Protein AF-A0A7Y7IDQ2-F1 (afdb_monomer_lite)

Sequence (187 aa):
MTVQITGIETFRDGGSIEFYVESHSVRKHVWLDTPFKGEPRSLLVDNIKAAPHSTGVDELLRDLDAWHANLPSEQRHAIDEVLQRNGPFFNPTEAESRAIELSRVVFVQRYLRGPFLQPARPAPRITDELRAEAKRHANGWVYVIDPALSVGERVPPAAIVGAWRVDADGDIVADGFQANGRYRGSL

Structure (mmCIF, N/CA/C/O backbone):
data_AF-A0A7Y7IDQ2-F1
#
_entry.id   AF-A0A7Y7IDQ2-F1
#
loop_
_atom_site.group_PDB
_atom_site.id
_atom_site.type_symbol
_atom_site.label_atom_id
_atom_site.label_alt_id
_atom_site.label_comp_id
_atom_site.label_asym_id
_atom_site.label_entity_id
_atom_site.label_seq_id
_atom_site.pdbx_PDB_ins_code
_atom_site.Cartn_x
_atom_site.Cartn_y
_atom_site.Cartn_z
_atom_site.occupancy
_atom_site.B_iso_or_equiv
_atom_site.auth_seq_id
_atom_site.auth_comp_id
_atom_site.auth_asym_id
_atom_site.auth_atom_id
_atom_site.pdbx_PDB_model_num
ATOM 1 N N . MET A 1 1 ? -14.195 12.914 15.233 1.00 64.69 1 MET A N 1
ATOM 2 C CA . MET A 1 1 ? -14.567 12.141 14.032 1.00 64.69 1 MET A CA 1
ATOM 3 C C . MET A 1 1 ? -14.116 10.718 14.276 1.00 64.69 1 MET A C 1
ATOM 5 O O . MET A 1 1 ? -12.923 10.509 14.451 1.00 64.69 1 MET A O 1
ATOM 9 N N . THR A 1 2 ? -15.056 9.791 14.441 1.00 88.06 2 THR A N 1
ATOM 10 C CA . THR A 1 2 ? -14.735 8.400 14.782 1.00 88.06 2 THR A CA 1
ATOM 11 C C . THR A 1 2 ? -14.613 7.615 13.488 1.00 88.06 2 THR A C 1
ATOM 13 O O . THR A 1 2 ? -15.601 7.467 12.777 1.00 88.06 2 THR A O 1
ATOM 16 N N . VAL A 1 3 ? -13.401 7.158 13.183 1.00 96.25 3 VAL A N 1
ATOM 17 C CA . VAL A 1 3 ? -13.124 6.257 12.059 1.00 96.25 3 VAL A CA 1
ATOM 18 C C . VAL A 1 3 ? -12.982 4.848 12.618 1.00 96.25 3 VAL A C 1
ATOM 20 O O . VAL A 1 3 ? -12.341 4.668 13.657 1.00 96.25 3 VAL A O 1
ATOM 23 N N . GLN A 1 4 ? -13.597 3.862 11.974 1.00 95.75 4 GLN A N 1
ATOM 24 C CA . GLN A 1 4 ? -13.487 2.451 12.348 1.00 95.75 4 GLN A CA 1
ATOM 25 C C . GLN A 1 4 ? -12.870 1.645 11.209 1.00 95.75 4 GLN A C 1
ATOM 27 O O . GLN A 1 4 ? -13.101 1.942 10.037 1.00 95.75 4 GLN A O 1
ATOM 32 N N . ILE A 1 5 ? -12.090 0.627 11.579 1.00 97.56 5 ILE A N 1
ATOM 33 C CA . ILE A 1 5 ? -11.500 -0.327 10.642 1.00 97.56 5 ILE A CA 1
ATOM 34 C C . ILE A 1 5 ? -12.029 -1.719 10.960 1.00 97.56 5 ILE A C 1
ATOM 36 O O . ILE A 1 5 ? -11.973 -2.156 12.113 1.00 97.56 5 ILE A O 1
ATOM 40 N N . THR A 1 6 ? -12.544 -2.406 9.945 1.00 96.88 6 THR A N 1
ATOM 41 C CA . THR A 1 6 ? -13.165 -3.731 10.070 1.00 96.88 6 THR A CA 1
ATOM 42 C C . THR A 1 6 ? -12.726 -4.653 8.931 1.00 96.88 6 THR A C 1
ATOM 44 O O . THR A 1 6 ? -12.183 -4.192 7.927 1.00 96.88 6 THR A O 1
ATOM 47 N N . GLY A 1 7 ? -12.945 -5.964 9.093 1.00 96.25 7 GLY A N 1
ATOM 48 C CA . GLY A 1 7 ? -12.704 -6.966 8.045 1.00 96.25 7 GLY A CA 1
ATOM 49 C C . GLY A 1 7 ? -11.253 -7.038 7.567 1.00 96.25 7 GLY A C 1
ATOM 50 O O . GLY A 1 7 ? -11.019 -7.042 6.369 1.00 96.25 7 GLY A O 1
ATOM 51 N N . ILE A 1 8 ? -10.283 -7.014 8.487 1.00 97.50 8 ILE A N 1
ATOM 52 C CA . ILE A 1 8 ? -8.859 -7.003 8.134 1.00 97.50 8 ILE A CA 1
ATOM 53 C C . ILE A 1 8 ? -8.411 -8.419 7.748 1.00 97.50 8 ILE A C 1
ATOM 55 O O . ILE A 1 8 ? -8.175 -9.256 8.625 1.00 97.50 8 ILE A O 1
ATOM 59 N N . GLU A 1 9 ? -8.190 -8.677 6.462 1.00 95.88 9 GLU A N 1
ATOM 60 C CA . GLU A 1 9 ? -7.692 -9.973 5.983 1.00 95.88 9 GLU A CA 1
ATOM 61 C C . GLU A 1 9 ? -6.346 -9.866 5.261 1.00 95.88 9 GLU A C 1
ATOM 63 O O . GLU A 1 9 ? -5.933 -8.811 4.778 1.00 95.88 9 GLU A O 1
ATOM 68 N N . THR A 1 10 ? -5.626 -10.990 5.232 1.00 92.19 10 THR A N 1
ATOM 69 C CA . THR A 1 10 ? -4.362 -11.144 4.502 1.00 92.19 10 THR A CA 1
ATOM 70 C C . THR A 1 10 ? -4.373 -12.433 3.707 1.00 92.19 10 THR A C 1
ATOM 72 O O . THR A 1 10 ? -4.699 -13.490 4.254 1.00 92.19 10 THR A O 1
ATOM 75 N N . PHE A 1 11 ? -3.916 -12.375 2.462 1.00 91.12 11 PHE A N 1
ATOM 76 C CA . PHE A 1 11 ? -3.990 -13.493 1.528 1.00 91.12 11 PHE A CA 1
ATOM 77 C C . PHE A 1 11 ? -2.629 -14.164 1.309 1.00 91.12 11 PHE A C 1
ATOM 79 O O . PHE A 1 11 ? -1.563 -13.560 1.422 1.00 91.12 11 PHE A O 1
ATOM 86 N N . ARG A 1 12 ? -2.644 -15.461 0.977 1.00 86.69 12 ARG A N 1
ATOM 87 C CA . ARG A 1 12 ? -1.421 -16.264 0.744 1.00 86.69 12 ARG A CA 1
ATOM 88 C C . ARG A 1 12 ? -0.775 -16.026 -0.629 1.00 86.69 12 ARG A C 1
ATOM 90 O O . ARG A 1 12 ? 0.220 -16.660 -0.968 1.00 86.69 12 ARG A O 1
ATOM 97 N N . ASP A 1 13 ? -1.329 -15.122 -1.425 1.00 81.50 13 ASP A N 1
ATOM 98 C CA . ASP A 1 13 ? -0.950 -14.816 -2.809 1.00 81.50 13 ASP A CA 1
ATOM 99 C C . ASP A 1 13 ? 0.346 -14.000 -2.950 1.00 81.50 13 ASP A C 1
ATOM 101 O O . ASP A 1 13 ? 0.834 -13.774 -4.059 1.00 81.50 13 ASP A O 1
ATOM 105 N N . GLY A 1 14 ? 0.965 -13.626 -1.837 1.00 74.81 14 GLY A N 1
ATOM 106 C CA . GLY A 1 14 ? 1.987 -12.582 -1.771 1.00 74.81 14 GLY A CA 1
ATOM 107 C C . GLY A 1 14 ? 1.677 -11.533 -0.710 1.00 74.81 14 GLY A C 1
ATOM 108 O O . GLY A 1 14 ? 2.378 -10.525 -0.642 1.00 74.81 14 GLY A O 1
ATOM 109 N N . GLY A 1 15 ? 0.658 -11.792 0.116 1.00 85.19 15 GLY A N 1
ATOM 110 C CA . GLY A 1 15 ? 0.305 -10.995 1.277 1.00 85.19 15 GLY A CA 1
ATOM 111 C C . GLY A 1 15 ? -0.569 -9.810 0.920 1.00 85.19 15 GLY A C 1
ATOM 112 O O . GLY A 1 15 ? -0.405 -8.767 1.549 1.00 85.19 15 GLY A O 1
ATOM 113 N N . SER A 1 16 ? -1.455 -9.950 -0.078 1.00 90.81 16 SER A N 1
ATOM 114 C CA . SER A 1 16 ? -2.493 -8.946 -0.317 1.00 90.81 16 SER A CA 1
ATOM 115 C C . SER A 1 16 ? -3.263 -8.683 0.970 1.00 90.81 16 SER A C 1
ATOM 117 O O . SER A 1 16 ? -3.426 -9.588 1.794 1.00 90.81 16 SER A O 1
ATOM 119 N N . ILE A 1 17 ? -3.689 -7.440 1.152 1.00 94.25 17 ILE A N 1
ATOM 120 C CA . ILE A 1 17 ? -4.362 -6.975 2.363 1.00 94.25 17 ILE A CA 1
ATOM 121 C C . ILE A 1 17 ? -5.695 -6.366 1.956 1.00 94.25 17 ILE A C 1
ATOM 123 O O . ILE A 1 17 ? -5.718 -5.507 1.073 1.00 94.25 17 ILE A O 1
ATOM 127 N N . GLU A 1 18 ? -6.767 -6.756 2.640 1.00 96.62 18 GLU A N 1
ATOM 128 C CA . GLU A 1 18 ? -8.063 -6.086 2.539 1.00 96.62 18 GLU A CA 1
ATOM 129 C C . GLU A 1 18 ? -8.525 -5.580 3.902 1.00 96.62 18 GLU A C 1
ATOM 131 O O . GLU A 1 18 ? -8.176 -6.150 4.939 1.00 96.62 18 GLU A O 1
ATOM 136 N N . PHE A 1 19 ? -9.282 -4.487 3.893 1.00 98.19 19 PHE A N 1
ATOM 137 C CA . PHE A 1 19 ? -10.030 -3.999 5.048 1.00 98.19 19 PHE A CA 1
ATOM 138 C C . PHE A 1 19 ? -11.077 -2.971 4.615 1.00 98.19 19 PHE A C 1
ATOM 140 O O . PHE A 1 19 ? -11.071 -2.464 3.490 1.00 98.19 19 PHE A O 1
ATOM 147 N N . TYR A 1 20 ? -11.964 -2.619 5.540 1.00 98.00 20 TYR A N 1
ATOM 148 C CA . TYR A 1 20 ? -12.961 -1.576 5.348 1.00 98.00 20 TYR A CA 1
ATOM 149 C C . TYR A 1 20 ? -12.690 -0.384 6.253 1.00 98.00 20 TYR A C 1
ATOM 151 O O . TYR A 1 20 ? -12.354 -0.550 7.425 1.00 98.00 20 TYR A O 1
ATOM 159 N N . VAL A 1 21 ? -12.876 0.816 5.705 1.00 97.50 21 VAL A N 1
ATOM 160 C CA . VAL A 1 21 ? -12.818 2.082 6.440 1.00 97.50 21 VAL A CA 1
ATOM 161 C C . VAL A 1 21 ? -14.224 2.641 6.548 1.00 97.50 21 VAL A C 1
ATOM 163 O O . VAL A 1 21 ? -14.868 2.897 5.531 1.00 97.50 21 VAL A O 1
ATOM 166 N N . GLU A 1 22 ? -14.698 2.845 7.771 1.00 96.12 22 GLU A N 1
ATOM 167 C CA . GLU A 1 22 ? -16.012 3.420 8.050 1.00 96.12 22 GLU A CA 1
ATOM 168 C C . GLU A 1 22 ? -15.850 4.808 8.674 1.00 96.12 22 GLU A C 1
ATOM 170 O O . GLU A 1 22 ? -15.290 4.959 9.762 1.00 96.12 22 GLU A O 1
ATOM 175 N N . SER A 1 23 ? -16.333 5.829 7.964 1.00 92.75 23 SER A N 1
ATOM 176 C CA . SER A 1 23 ? -16.238 7.242 8.341 1.00 92.75 23 SER A CA 1
ATOM 177 C C . SER A 1 23 ? -17.517 7.962 7.906 1.00 92.75 23 SER A C 1
ATOM 179 O O . SER A 1 23 ? -17.928 7.857 6.755 1.00 92.75 23 SER A O 1
ATOM 181 N N . HIS A 1 24 ? -18.199 8.666 8.816 1.00 83.69 24 HIS A N 1
ATOM 182 C CA . HIS A 1 24 ? -19.433 9.423 8.515 1.00 83.69 24 HIS A CA 1
ATOM 183 C C . HIS A 1 24 ? -20.534 8.640 7.762 1.00 83.69 24 HIS A C 1
ATOM 185 O O . HIS A 1 24 ? -21.231 9.197 6.917 1.00 83.69 24 HIS A O 1
ATOM 191 N N . SER A 1 25 ? -20.742 7.362 8.097 1.00 81.75 25 SER A N 1
ATOM 192 C CA . SER A 1 25 ? -21.690 6.447 7.417 1.00 81.75 25 SER A CA 1
ATOM 193 C C . SER A 1 25 ? -21.297 6.048 5.988 1.00 81.75 25 SER A C 1
ATOM 195 O O . SER A 1 25 ? -22.059 5.358 5.314 1.00 81.75 25 SER A O 1
ATOM 197 N N . VAL A 1 26 ? -20.111 6.447 5.529 1.00 90.38 26 VAL A N 1
ATOM 198 C CA . VAL A 1 26 ? -19.498 5.954 4.297 1.00 90.38 26 VAL A CA 1
ATOM 199 C C . VAL A 1 26 ? -18.583 4.795 4.661 1.00 90.38 26 VAL A C 1
ATOM 201 O O . VAL A 1 26 ? -17.734 4.921 5.545 1.00 90.38 26 VAL A O 1
ATOM 204 N N . ARG A 1 27 ? -18.758 3.668 3.973 1.00 95.12 27 ARG A N 1
ATOM 205 C CA . ARG A 1 27 ? -17.881 2.502 4.072 1.00 95.12 27 ARG A CA 1
ATOM 206 C C . ARG A 1 27 ? -17.098 2.374 2.773 1.00 95.12 27 ARG A C 1
ATOM 208 O O . ARG A 1 27 ? -17.712 2.212 1.725 1.00 95.12 27 ARG A O 1
ATOM 215 N N . LYS A 1 28 ? -15.771 2.437 2.866 1.00 95.94 28 LYS A N 1
ATOM 216 C CA . LYS A 1 28 ? -14.841 2.248 1.746 1.00 95.94 28 LYS A CA 1
ATOM 217 C C . LYS A 1 28 ? -14.173 0.883 1.863 1.00 95.94 28 LYS A C 1
ATOM 219 O O . LYS A 1 28 ? -13.708 0.529 2.948 1.00 95.94 28 LYS A O 1
ATOM 224 N N . HIS A 1 29 ? -14.109 0.127 0.774 1.00 97.50 29 HIS A N 1
ATOM 225 C CA . HIS A 1 29 ? -13.292 -1.084 0.679 1.00 97.50 29 HIS A CA 1
ATOM 226 C C . HIS A 1 29 ? -11.879 -0.712 0.230 1.00 97.50 29 HIS A C 1
ATOM 228 O O . HIS A 1 29 ? -11.718 -0.029 -0.780 1.00 97.50 29 HIS A O 1
ATOM 234 N N . VAL A 1 30 ? -10.863 -1.166 0.959 1.00 97.06 30 VAL A N 1
ATOM 235 C CA . VAL A 1 30 ? -9.457 -0.953 0.616 1.00 97.06 30 VAL A CA 1
ATOM 236 C C . VAL A 1 30 ? -8.803 -2.295 0.340 1.00 97.06 30 VAL A C 1
ATOM 238 O O . VAL A 1 30 ? -8.830 -3.180 1.190 1.00 97.06 30 VAL A O 1
ATOM 241 N N . TRP A 1 31 ? -8.168 -2.404 -0.823 1.00 95.06 31 TRP A N 1
ATOM 242 C CA . TRP A 1 31 ? -7.394 -3.571 -1.234 1.00 95.06 31 TRP A CA 1
ATOM 243 C C . TRP A 1 31 ? -5.992 -3.152 -1.674 1.00 95.06 31 TRP A C 1
ATOM 245 O O . TRP A 1 31 ? -5.839 -2.287 -2.541 1.00 95.06 31 TRP A O 1
ATOM 255 N N . LEU A 1 32 ? -4.966 -3.785 -1.109 1.00 91.94 32 LEU A N 1
ATOM 256 C CA . LEU A 1 32 ? -3.569 -3.632 -1.513 1.00 91.94 32 LEU A CA 1
ATOM 257 C C . LEU A 1 32 ? -3.040 -4.968 -2.048 1.00 91.94 32 LEU A C 1
ATOM 259 O O . LEU A 1 32 ? -2.925 -5.931 -1.292 1.00 91.94 32 LEU A O 1
ATOM 263 N N . ASP A 1 33 ? -2.695 -5.011 -3.336 1.00 88.38 33 ASP A N 1
ATOM 264 C CA . ASP A 1 33 ? -2.280 -6.234 -4.038 1.00 88.38 33 ASP A CA 1
ATOM 265 C C . ASP A 1 33 ? -0.791 -6.568 -3.817 1.00 88.38 33 ASP A C 1
ATOM 267 O O . ASP A 1 33 ? 0.099 -5.790 -4.186 1.00 88.38 33 ASP A O 1
ATOM 271 N N . THR A 1 34 ? -0.550 -7.756 -3.246 1.00 80.44 34 THR A N 1
ATOM 272 C CA . THR A 1 34 ? 0.743 -8.454 -3.108 1.00 80.44 34 THR A CA 1
ATOM 273 C C . THR A 1 34 ? 1.953 -7.574 -2.740 1.00 80.44 34 THR A C 1
ATOM 275 O O . THR A 1 34 ? 3.021 -7.692 -3.353 1.00 80.44 34 THR A O 1
ATOM 278 N N . PRO A 1 35 ? 1.863 -6.732 -1.690 1.00 70.19 35 PRO A N 1
ATOM 279 C CA . PRO A 1 35 ? 2.892 -5.745 -1.352 1.00 70.19 35 PRO A CA 1
ATOM 280 C C . PRO A 1 35 ? 4.263 -6.340 -0.981 1.00 70.19 35 PRO A C 1
ATOM 282 O O . PRO A 1 35 ? 5.242 -5.601 -0.904 1.00 70.19 35 PRO A O 1
ATOM 285 N N . PHE A 1 36 ? 4.363 -7.656 -0.759 1.00 66.81 36 PHE A N 1
ATOM 286 C CA . PHE A 1 36 ? 5.602 -8.332 -0.357 1.00 66.81 36 PHE A CA 1
ATOM 287 C C . PHE A 1 36 ? 6.274 -9.149 -1.477 1.00 66.81 36 PHE A C 1
ATOM 289 O O . PHE A 1 36 ? 7.318 -9.753 -1.234 1.00 66.81 36 PHE A O 1
ATOM 296 N N . LYS A 1 37 ? 5.712 -9.194 -2.697 1.00 64.12 37 LYS A N 1
ATOM 297 C CA . LYS A 1 37 ? 6.251 -9.985 -3.830 1.00 64.12 37 LYS A CA 1
ATOM 298 C C . LYS A 1 37 ? 7.077 -9.194 -4.856 1.00 64.12 37 LYS A C 1
ATOM 300 O O . LYS A 1 37 ? 7.450 -9.761 -5.881 1.00 64.12 37 LYS A O 1
ATOM 305 N N . GLY A 1 38 ? 7.386 -7.924 -4.603 1.00 60.69 38 GLY A N 1
ATOM 306 C CA . GLY A 1 38 ? 8.141 -7.074 -5.530 1.00 60.69 38 GLY A CA 1
ATOM 307 C C . GLY A 1 38 ? 7.544 -5.677 -5.610 1.00 60.69 38 GLY A C 1
ATOM 308 O O . GLY A 1 38 ? 7.134 -5.137 -4.585 1.00 60.69 38 GLY A O 1
ATOM 309 N N . GLU A 1 39 ? 7.494 -5.093 -6.811 1.00 54.31 39 GLU A N 1
ATOM 310 C CA . GLU A 1 39 ? 6.750 -3.848 -7.001 1.00 54.31 39 GLU A CA 1
ATOM 311 C C . GLU A 1 39 ? 5.253 -4.103 -6.724 1.00 54.31 39 GLU A C 1
ATOM 313 O O . GLU A 1 39 ? 4.657 -5.002 -7.325 1.00 54.31 39 GLU A O 1
ATOM 318 N N . PRO A 1 40 ? 4.651 -3.371 -5.776 1.00 56.56 40 PRO A N 1
ATOM 319 C CA . PRO A 1 40 ? 3.251 -3.528 -5.398 1.00 56.56 40 PRO A CA 1
ATOM 320 C C . PRO A 1 40 ? 2.341 -3.301 -6.601 1.00 56.56 40 PRO A C 1
ATOM 322 O O . PRO A 1 40 ? 2.510 -2.341 -7.354 1.00 56.56 40 PRO A O 1
ATOM 325 N N . ARG A 1 41 ? 1.363 -4.184 -6.788 1.00 62.41 41 ARG A N 1
ATOM 326 C CA . ARG A 1 41 ? 0.677 -4.296 -8.081 1.00 62.41 41 ARG A CA 1
ATOM 327 C C . ARG A 1 41 ? -0.462 -3.298 -8.259 1.00 62.41 41 ARG A C 1
ATOM 329 O O . ARG A 1 41 ? -0.722 -2.871 -9.386 1.00 62.41 41 ARG A O 1
ATOM 336 N N . SER A 1 42 ? -1.129 -2.898 -7.175 1.00 78.06 42 SER A N 1
ATOM 337 C CA . SER A 1 42 ? -2.108 -1.799 -7.160 1.00 78.06 42 SER A CA 1
ATOM 338 C C . SER A 1 42 ? -2.706 -1.557 -5.769 1.00 78.06 42 SER A C 1
ATOM 340 O O . SER A 1 42 ? -2.808 -2.478 -4.961 1.00 78.06 42 SER A O 1
ATOM 342 N N . LEU A 1 43 ? -3.152 -0.319 -5.528 1.00 88.25 43 LEU A N 1
ATOM 343 C CA . LEU A 1 43 ? -4.125 0.021 -4.489 1.00 88.25 43 LEU A CA 1
ATOM 344 C C . LEU A 1 43 ? -5.498 0.182 -5.148 1.00 88.25 43 LEU A C 1
ATOM 346 O O . LEU A 1 43 ? -5.621 0.935 -6.119 1.00 88.25 43 LEU A O 1
ATOM 350 N N . LEU A 1 44 ? -6.520 -0.483 -4.615 1.00 91.06 44 LEU A N 1
ATOM 351 C CA . LEU A 1 44 ? -7.913 -0.272 -4.996 1.00 91.06 44 LEU A CA 1
ATOM 352 C C . LEU A 1 44 ? -8.681 0.331 -3.816 1.00 91.06 44 LEU A C 1
ATOM 354 O O . LEU A 1 44 ? -8.567 -0.149 -2.688 1.00 91.06 44 LEU A O 1
ATOM 358 N N . VAL A 1 45 ? -9.481 1.357 -4.096 1.00 92.31 45 VAL A N 1
ATOM 359 C CA . VAL A 1 45 ? -10.478 1.910 -3.171 1.00 92.31 45 VAL A CA 1
ATOM 360 C C . VAL A 1 45 ? -11.835 1.767 -3.842 1.00 92.31 45 VAL A C 1
ATOM 362 O O . VAL A 1 45 ? -12.019 2.255 -4.953 1.00 92.31 45 VAL A O 1
ATOM 365 N N . ASP A 1 46 ? -12.753 1.035 -3.216 1.00 93.38 46 ASP A N 1
ATOM 366 C CA . ASP A 1 46 ? -14.061 0.681 -3.789 1.00 93.38 46 ASP A CA 1
ATOM 367 C C . ASP A 1 46 ? -13.945 0.035 -5.180 1.00 93.38 46 ASP A C 1
ATOM 369 O O . ASP A 1 46 ? -14.685 0.344 -6.112 1.00 93.38 46 ASP A O 1
ATOM 373 N N . ASN A 1 47 ? -12.974 -0.877 -5.322 1.00 88.31 47 ASN A N 1
ATOM 374 C CA . ASN A 1 47 ? -12.602 -1.558 -6.572 1.00 88.31 47 ASN A CA 1
ATOM 375 C C . ASN A 1 47 ? -12.092 -0.626 -7.689 1.00 88.31 47 ASN A C 1
ATOM 377 O O . ASN A 1 47 ? -11.845 -1.079 -8.807 1.00 88.31 47 ASN A O 1
ATOM 381 N N . ILE A 1 48 ? -11.884 0.659 -7.400 1.00 86.75 48 ILE A N 1
ATOM 382 C CA . ILE A 1 48 ? -11.301 1.627 -8.325 1.00 86.75 48 ILE A CA 1
ATOM 383 C C . ILE A 1 48 ? -9.804 1.710 -8.053 1.00 86.75 48 ILE A C 1
ATOM 385 O O . ILE A 1 48 ? -9.378 1.943 -6.921 1.00 86.75 48 ILE A O 1
ATOM 389 N N . LYS A 1 49 ? -8.990 1.553 -9.102 1.00 87.50 49 LYS A N 1
ATOM 390 C CA . LYS A 1 49 ? -7.538 1.717 -8.995 1.00 87.50 49 LYS A CA 1
ATOM 391 C C . LYS A 1 49 ? -7.205 3.150 -8.589 1.00 87.50 49 LYS A C 1
ATOM 393 O O . LYS A 1 49 ? -7.463 4.093 -9.333 1.00 87.50 49 LYS A O 1
ATOM 398 N N . ALA A 1 50 ? -6.625 3.293 -7.406 1.00 87.31 50 ALA A N 1
ATOM 399 C CA . ALA A 1 50 ? -6.291 4.575 -6.822 1.00 87.31 50 ALA A CA 1
ATOM 400 C C . ALA A 1 50 ? -4.948 5.067 -7.369 1.00 87.31 50 ALA A C 1
ATOM 402 O O . ALA A 1 50 ? -3.935 4.364 -7.311 1.00 87.31 50 ALA A O 1
ATOM 403 N N . ALA A 1 51 ? -4.945 6.280 -7.919 1.00 82.19 51 ALA A N 1
ATOM 404 C CA . ALA A 1 51 ? -3.724 6.911 -8.392 1.00 82.19 51 ALA A CA 1
ATOM 405 C C . ALA A 1 51 ? -2.946 7.540 -7.220 1.00 82.19 51 ALA A C 1
ATOM 407 O O . ALA A 1 51 ? -3.561 8.019 -6.257 1.00 82.19 51 ALA A O 1
ATOM 408 N N . PRO A 1 52 ? -1.611 7.595 -7.310 1.00 79.69 52 PRO A N 1
ATOM 409 C CA . PRO A 1 52 ? -0.770 8.295 -6.341 1.00 79.69 52 PRO A CA 1
ATOM 410 C C . PRO A 1 52 ? -1.212 9.741 -6.131 1.00 79.69 52 PRO A C 1
ATOM 412 O O . PRO A 1 52 ? -1.489 10.429 -7.111 1.00 79.69 52 PRO A O 1
ATOM 415 N N . HIS A 1 53 ? -1.262 10.204 -4.877 1.00 80.44 53 HIS A N 1
ATOM 416 C CA . HIS A 1 53 ? -1.648 11.584 -4.525 1.00 80.44 53 HIS A CA 1
ATOM 417 C C . HIS A 1 53 ? -3.004 12.034 -5.099 1.00 80.44 53 HIS A C 1
ATOM 419 O O . HIS A 1 53 ? -3.262 13.225 -5.266 1.00 80.44 53 HIS A O 1
ATOM 425 N N . SER A 1 54 ? -3.873 11.085 -5.457 1.00 85.94 54 SER A N 1
ATOM 426 C CA . SER A 1 54 ? -5.247 11.401 -5.828 1.00 85.94 54 SER A CA 1
ATOM 427 C C . SER A 1 54 ? -6.059 11.742 -4.585 1.00 85.94 54 SER A C 1
ATOM 429 O O . SER A 1 54 ? -5.779 11.248 -3.492 1.00 85.94 54 SER A O 1
ATOM 431 N N . THR A 1 55 ? -7.136 12.510 -4.765 1.00 88.12 55 THR A N 1
ATOM 432 C CA . THR A 1 55 ? -8.059 12.867 -3.678 1.00 88.12 55 THR A CA 1
ATOM 433 C C . THR A 1 55 ? -8.526 11.644 -2.883 1.00 88.12 55 THR A C 1
ATOM 435 O O . THR A 1 55 ? -8.585 11.705 -1.660 1.00 88.12 55 THR A O 1
ATOM 438 N N . GLY A 1 56 ? -8.776 10.508 -3.546 1.00 89.81 56 GLY A N 1
ATOM 439 C CA . GLY A 1 56 ? -9.169 9.267 -2.873 1.00 89.81 56 GLY A CA 1
ATOM 440 C C . GLY A 1 56 ? -8.085 8.691 -1.953 1.00 89.81 56 GLY A C 1
ATOM 441 O O . GLY A 1 56 ? -8.399 8.232 -0.856 1.00 89.81 56 GLY A O 1
ATOM 442 N N . VAL A 1 57 ? -6.810 8.756 -2.356 1.00 90.88 57 VAL A N 1
ATOM 443 C CA . VAL A 1 57 ? -5.675 8.334 -1.513 1.00 90.88 57 VAL A CA 1
ATOM 444 C C . VAL A 1 57 ? -5.472 9.298 -0.349 1.00 90.88 57 VAL A C 1
ATOM 446 O O . VAL A 1 57 ? -5.273 8.849 0.778 1.00 90.88 57 VAL A O 1
ATOM 449 N N . ASP A 1 58 ? -5.561 10.604 -0.595 1.00 91.62 58 ASP A N 1
ATOM 450 C CA . ASP A 1 58 ? -5.391 11.624 0.445 1.00 91.62 58 ASP A CA 1
ATOM 451 C C . ASP A 1 58 ? -6.506 11.554 1.499 1.00 91.62 58 ASP A C 1
ATOM 453 O O . ASP A 1 58 ? -6.260 11.718 2.696 1.00 91.62 58 ASP A O 1
ATOM 457 N N . GLU A 1 59 ? -7.740 11.281 1.073 1.00 93.19 59 GLU A N 1
ATOM 458 C CA . GLU A 1 59 ? -8.856 11.005 1.975 1.00 93.19 59 GLU A CA 1
ATOM 459 C C . GLU A 1 59 ? -8.638 9.738 2.793 1.00 93.19 59 GLU A C 1
ATOM 461 O O . GLU A 1 59 ? -8.790 9.780 4.013 1.00 93.19 59 GLU A O 1
ATOM 466 N N . LEU A 1 60 ? -8.251 8.637 2.142 1.00 94.38 60 LEU A N 1
ATOM 467 C CA . LEU A 1 60 ? -7.955 7.385 2.830 1.00 94.38 60 LEU A CA 1
ATOM 468 C C . LEU A 1 60 ? -6.859 7.587 3.884 1.00 94.38 60 LEU A C 1
ATOM 470 O O . LEU A 1 60 ? -7.029 7.178 5.028 1.00 94.38 60 LEU A O 1
ATOM 474 N N . LEU A 1 61 ? -5.758 8.254 3.532 1.00 94.88 61 LEU A N 1
ATOM 475 C CA . LEU A 1 61 ? -4.679 8.567 4.470 1.00 94.88 61 LEU A CA 1
ATOM 476 C C . LEU A 1 61 ? -5.183 9.370 5.670 1.00 94.88 61 LEU A C 1
ATOM 478 O O . LEU A 1 61 ? -4.852 9.030 6.804 1.00 94.88 61 LEU A O 1
ATOM 482 N N . ARG A 1 62 ? -6.026 10.384 5.445 1.00 95.38 62 ARG A N 1
ATOM 483 C CA . ARG A 1 62 ? -6.621 11.181 6.526 1.00 95.38 62 ARG A CA 1
ATOM 484 C C . ARG A 1 62 ? -7.479 10.333 7.466 1.00 95.38 62 ARG A C 1
ATOM 486 O O . ARG A 1 62 ? -7.390 10.501 8.682 1.00 95.38 62 ARG A O 1
ATOM 493 N N . ASP A 1 63 ? -8.289 9.429 6.920 1.00 96.56 63 ASP A N 1
ATOM 494 C CA . ASP A 1 63 ? -9.125 8.528 7.715 1.00 96.56 63 ASP A CA 1
ATOM 495 C C . ASP A 1 63 ? -8.261 7.545 8.528 1.00 96.56 63 ASP A C 1
ATOM 497 O O . ASP A 1 63 ? -8.482 7.372 9.729 1.00 96.56 63 ASP A O 1
ATOM 501 N N . LEU A 1 64 ? -7.223 6.963 7.915 1.00 96.75 64 LEU A N 1
ATOM 502 C CA . LEU A 1 64 ? -6.270 6.082 8.600 1.00 96.75 64 LEU A CA 1
ATOM 503 C C . LEU A 1 64 ? -5.488 6.813 9.702 1.00 96.75 64 LEU A C 1
ATOM 505 O O . LEU A 1 64 ? -5.215 6.232 10.753 1.00 96.75 64 LEU A O 1
ATOM 509 N N . ASP A 1 65 ? -5.155 8.086 9.494 1.00 96.38 65 ASP A N 1
ATOM 510 C CA . ASP A 1 65 ? -4.486 8.936 10.484 1.00 96.38 65 ASP A CA 1
ATOM 511 C C . ASP A 1 65 ? -5.371 9.210 11.686 1.00 96.38 65 ASP A C 1
ATOM 513 O O . ASP A 1 65 ? -4.940 9.036 12.827 1.00 96.38 65 ASP A O 1
ATOM 517 N N . ALA A 1 66 ? -6.619 9.597 11.430 1.00 96.44 66 ALA A N 1
ATOM 518 C CA . ALA A 1 66 ? -7.601 9.815 12.477 1.00 96.44 66 ALA A CA 1
ATOM 519 C C . ALA A 1 66 ? -7.864 8.522 13.259 1.00 96.44 66 ALA A C 1
ATOM 521 O O . ALA A 1 66 ? -7.919 8.550 14.488 1.00 96.44 66 ALA A O 1
ATOM 522 N N . TRP A 1 67 ? -7.990 7.383 12.573 1.00 97.38 67 TRP A N 1
ATOM 523 C CA . TRP A 1 67 ? -8.144 6.081 13.217 1.00 97.38 67 TRP A CA 1
ATOM 524 C C . TRP A 1 67 ? -6.943 5.746 14.113 1.00 97.38 67 TRP A C 1
ATOM 526 O O . TRP A 1 67 ? -7.118 5.504 15.307 1.00 97.38 67 TRP A O 1
ATOM 536 N N . HIS A 1 68 ? -5.724 5.799 13.571 1.00 97.00 68 HIS A N 1
ATOM 537 C CA . HIS A 1 68 ? -4.510 5.440 14.304 1.00 97.00 68 HIS A CA 1
ATOM 538 C C . HIS A 1 68 ? -4.273 6.378 15.504 1.00 97.00 68 HIS A C 1
ATOM 540 O O . HIS A 1 68 ? -3.972 5.914 16.606 1.00 97.00 68 HIS A O 1
ATOM 546 N N . ALA A 1 69 ? -4.479 7.689 15.342 1.00 95.81 69 ALA A N 1
ATOM 547 C CA . ALA A 1 69 ? -4.333 8.666 16.423 1.00 95.81 69 ALA A CA 1
ATOM 548 C C . ALA A 1 69 ? -5.310 8.432 17.592 1.00 95.81 69 ALA A C 1
ATOM 550 O O . ALA A 1 69 ? -4.976 8.743 18.735 1.00 95.81 69 ALA A O 1
ATOM 551 N N . ASN A 1 70 ? -6.483 7.850 17.325 1.00 96.25 70 ASN A N 1
ATOM 552 C CA . ASN A 1 70 ? -7.494 7.555 18.341 1.00 96.25 70 ASN A CA 1
ATOM 553 C C . ASN A 1 70 ? -7.298 6.202 19.050 1.00 96.25 70 ASN A C 1
ATOM 555 O O . ASN A 1 70 ? -8.001 5.933 20.024 1.00 96.25 70 ASN A O 1
ATOM 559 N N . LEU A 1 71 ? -6.362 5.351 18.610 1.00 95.88 71 LEU A N 1
ATOM 560 C CA . LEU A 1 71 ? -6.042 4.118 19.339 1.00 95.88 71 LEU A CA 1
ATOM 561 C C . LEU A 1 71 ? -5.438 4.438 20.721 1.00 95.88 71 LEU A C 1
ATOM 563 O O . LEU A 1 71 ? -4.716 5.426 20.853 1.00 95.88 71 LEU A O 1
ATOM 567 N N . PRO A 1 72 ? -5.652 3.606 21.755 1.00 96.50 72 PRO A N 1
ATOM 568 C CA . PRO A 1 72 ? -4.910 3.704 23.011 1.00 96.50 72 PRO A CA 1
ATOM 569 C C . PRO A 1 72 ? -3.391 3.685 22.784 1.00 96.50 72 PRO A C 1
ATOM 571 O O . PRO A 1 72 ? -2.894 2.980 21.904 1.00 96.50 72 PRO A O 1
ATOM 574 N N . SER A 1 73 ? -2.630 4.429 23.594 1.00 95.94 73 SER A N 1
ATOM 575 C CA . SER A 1 73 ? -1.167 4.522 23.448 1.00 95.94 73 SER A CA 1
ATOM 576 C C . SER A 1 73 ? -0.468 3.167 23.541 1.00 95.94 73 SER A C 1
ATOM 578 O O . SER A 1 73 ? 0.466 2.922 22.786 1.00 95.94 73 SER A O 1
ATOM 580 N N . GLU A 1 74 ? -0.947 2.283 24.417 1.00 95.94 74 GLU A N 1
ATOM 581 C CA . GLU A 1 74 ? -0.425 0.920 24.563 1.00 95.94 74 GLU A CA 1
ATOM 582 C C . GLU A 1 74 ? -0.619 0.097 23.286 1.00 95.94 74 GLU A C 1
ATOM 584 O O . GLU A 1 74 ? 0.304 -0.578 22.841 1.00 95.94 74 GLU A O 1
ATOM 589 N N . GLN A 1 75 ? -1.782 0.216 22.632 1.00 96.56 75 GLN A N 1
ATOM 590 C CA . GLN A 1 75 ? -2.029 -0.462 21.357 1.00 96.56 75 GLN A CA 1
ATOM 591 C C . GLN A 1 75 ? -1.130 0.080 20.247 1.00 96.56 75 GLN A C 1
ATOM 593 O O . GLN A 1 75 ? -0.587 -0.706 19.476 1.00 96.56 75 GLN A O 1
ATOM 598 N N . ARG A 1 76 ? -0.930 1.404 20.173 1.00 96.75 76 ARG A N 1
ATOM 599 C CA . ARG A 1 76 ? 0.010 1.989 19.202 1.00 96.75 76 ARG A CA 1
ATOM 600 C C . ARG A 1 76 ? 1.432 1.477 19.413 1.00 96.75 76 ARG A C 1
ATOM 602 O O . ARG A 1 76 ? 2.090 1.114 18.445 1.00 96.75 76 ARG A O 1
ATOM 609 N N . HIS A 1 77 ? 1.875 1.399 20.666 1.00 96.00 77 HIS A N 1
ATOM 610 C CA . HIS A 1 77 ? 3.198 0.879 20.995 1.00 96.00 77 HIS A CA 1
ATOM 611 C C . HIS A 1 77 ? 3.349 -0.594 20.599 1.00 96.00 77 HIS A C 1
ATOM 613 O O . HIS A 1 77 ? 4.306 -0.942 19.916 1.00 96.00 77 HIS A O 1
ATOM 619 N N . ALA A 1 78 ? 2.366 -1.436 20.926 1.00 96.12 78 ALA A N 1
ATOM 620 C CA . ALA A 1 78 ? 2.374 -2.845 20.537 1.00 96.12 78 ALA A CA 1
ATOM 621 C C . ALA A 1 78 ? 2.381 -3.030 19.007 1.00 96.12 78 ALA A C 1
ATOM 623 O O . ALA A 1 78 ? 3.072 -3.902 18.484 1.00 96.12 78 ALA A O 1
ATOM 624 N N . ILE A 1 79 ? 1.652 -2.189 18.261 1.00 97.25 79 ILE A N 1
ATOM 625 C CA . ILE A 1 79 ? 1.702 -2.186 16.791 1.00 97.25 79 ILE A CA 1
ATOM 626 C C . ILE A 1 79 ? 3.113 -1.839 16.296 1.00 97.25 79 ILE A C 1
ATOM 628 O O . ILE A 1 79 ? 3.618 -2.489 15.379 1.00 97.25 79 ILE A O 1
ATOM 632 N N . ASP A 1 80 ? 3.758 -0.834 16.888 1.00 94.38 80 ASP A N 1
ATOM 633 C CA . ASP A 1 80 ? 5.124 -0.454 16.526 1.00 94.38 80 ASP A CA 1
ATOM 634 C C . ASP A 1 80 ? 6.129 -1.578 16.799 1.00 94.38 80 ASP A C 1
ATOM 636 O O . ASP A 1 80 ? 6.979 -1.843 15.946 1.00 94.38 80 ASP A O 1
ATOM 640 N N . GLU A 1 81 ? 6.005 -2.279 17.927 1.00 93.94 81 GLU A N 1
ATOM 641 C CA . GLU A 1 81 ? 6.822 -3.455 18.241 1.00 93.94 81 GLU A CA 1
ATOM 642 C C . GLU A 1 81 ? 6.628 -4.571 17.209 1.00 93.94 81 GLU A C 1
ATOM 644 O O . GLU A 1 81 ? 7.611 -5.118 16.702 1.00 93.94 81 GLU A O 1
ATOM 649 N N . VAL A 1 82 ? 5.378 -4.873 16.836 1.00 94.50 82 VAL A N 1
ATOM 650 C CA . VAL A 1 82 ? 5.066 -5.852 15.782 1.00 94.50 82 VAL A CA 1
ATOM 651 C C . VAL A 1 82 ? 5.738 -5.473 14.464 1.00 94.50 82 VAL A C 1
ATOM 653 O O . VAL A 1 82 ? 6.362 -6.325 13.835 1.00 94.50 82 VAL A O 1
ATOM 656 N N . LEU A 1 83 ? 5.644 -4.207 14.052 1.00 89.88 83 LEU A N 1
ATOM 657 C CA . LEU A 1 83 ? 6.205 -3.733 12.783 1.00 89.88 83 LEU A CA 1
ATOM 658 C C . LEU A 1 83 ? 7.741 -3.706 12.768 1.00 89.88 83 LEU A C 1
ATOM 660 O O . LEU A 1 83 ? 8.333 -3.750 11.690 1.00 89.88 83 LEU A O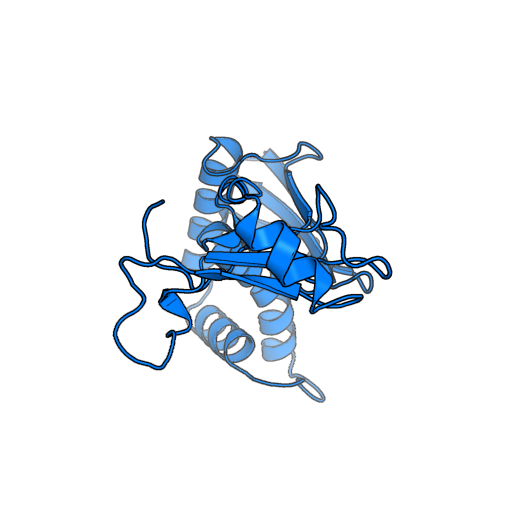 1
ATOM 664 N N . GLN A 1 84 ? 8.389 -3.597 13.929 1.00 88.25 84 GLN A N 1
ATOM 665 C CA . GLN A 1 84 ? 9.852 -3.605 14.056 1.00 88.25 84 GLN A CA 1
ATOM 666 C C . GLN A 1 84 ? 10.429 -5.013 14.232 1.00 88.25 84 GLN A C 1
ATOM 668 O O . GLN A 1 84 ? 11.620 -5.231 13.987 1.00 88.25 84 GLN A O 1
ATOM 673 N N . ARG A 1 85 ? 9.614 -5.974 14.673 1.00 87.81 85 ARG A N 1
ATOM 674 C CA . ARG A 1 85 ? 10.068 -7.331 14.956 1.00 87.81 85 ARG A CA 1
ATOM 675 C C . ARG A 1 85 ? 10.432 -8.072 13.671 1.00 87.81 85 ARG A C 1
ATOM 677 O O . ARG A 1 85 ? 9.645 -8.180 12.737 1.00 87.81 85 ARG A O 1
ATOM 684 N N . ASN A 1 86 ? 11.613 -8.685 13.679 1.00 76.25 86 ASN A N 1
ATOM 685 C CA . ASN A 1 86 ? 12.015 -9.640 12.654 1.00 76.25 86 ASN A CA 1
ATOM 686 C C . ASN A 1 86 ? 11.623 -11.060 13.088 1.00 76.25 86 ASN A C 1
ATOM 688 O O . ASN A 1 86 ? 12.146 -11.575 14.076 1.00 76.25 86 ASN A O 1
ATOM 692 N N . GLY A 1 87 ? 10.728 -11.703 12.335 1.00 77.12 87 GLY A N 1
ATOM 693 C CA . GLY A 1 87 ? 10.313 -13.093 12.558 1.00 77.12 87 GLY A CA 1
ATOM 694 C C . GLY A 1 87 ? 8.926 -13.252 13.199 1.00 77.12 87 GLY A C 1
ATOM 695 O O . GLY A 1 87 ? 8.279 -12.266 13.551 1.00 77.12 87 GLY A O 1
ATOM 696 N N . PRO A 1 88 ? 8.435 -14.498 13.315 1.00 87.31 88 PRO A N 1
ATOM 697 C CA . PRO A 1 88 ? 7.066 -14.772 13.740 1.00 87.31 88 PRO A CA 1
ATOM 698 C C . PRO A 1 88 ? 6.850 -14.562 15.247 1.00 87.31 88 PRO A C 1
ATOM 700 O O . PRO A 1 88 ? 7.768 -14.682 16.063 1.00 87.31 88 PRO A O 1
ATOM 703 N N . PHE A 1 89 ? 5.590 -14.321 15.611 1.00 87.00 89 PHE A N 1
ATOM 704 C CA . PHE A 1 89 ? 5.099 -14.456 16.979 1.00 87.00 89 PHE A CA 1
ATOM 705 C C . PHE A 1 89 ? 4.632 -15.898 17.193 1.00 87.00 89 PHE A C 1
ATOM 707 O O . PHE A 1 89 ? 3.711 -16.362 16.521 1.00 87.00 89 PHE A O 1
ATOM 714 N N . PHE A 1 90 ? 5.271 -16.617 18.112 1.00 90.44 90 PHE A N 1
ATOM 715 C CA . PHE A 1 90 ? 4.841 -17.956 18.509 1.00 90.44 90 PHE A CA 1
ATOM 716 C C . PHE A 1 90 ? 3.894 -17.840 19.699 1.00 90.44 90 PHE A C 1
ATOM 718 O O . PHE A 1 90 ? 4.263 -17.223 20.693 1.00 90.44 90 PHE A O 1
ATOM 725 N N . ASN A 1 91 ? 2.707 -18.446 19.601 1.00 92.62 91 ASN A N 1
ATOM 726 C CA . ASN A 1 91 ? 1.668 -18.411 20.640 1.00 92.62 91 ASN A CA 1
ATOM 727 C C . ASN A 1 91 ? 1.388 -16.987 21.163 1.00 92.62 91 ASN A C 1
ATOM 729 O O . ASN A 1 91 ? 1.565 -16.739 22.357 1.00 92.62 91 ASN A O 1
ATOM 733 N N . PRO A 1 92 ? 1.001 -16.046 20.280 1.00 94.38 92 PRO A N 1
ATOM 734 C CA . PRO A 1 92 ? 0.776 -14.665 20.679 1.00 94.38 92 PRO A CA 1
ATOM 735 C C . PRO A 1 92 ? -0.326 -14.574 21.736 1.00 94.38 92 PRO A C 1
ATOM 737 O O . PRO A 1 92 ? -1.346 -15.264 21.664 1.00 94.38 92 PRO A O 1
ATOM 740 N N . THR A 1 93 ? -0.137 -13.670 22.691 1.00 94.94 93 THR A N 1
ATOM 741 C CA . THR A 1 93 ? -1.203 -13.214 23.584 1.00 94.94 93 THR A CA 1
ATOM 742 C C . THR A 1 93 ? -2.347 -12.586 22.780 1.00 94.94 93 THR A C 1
ATOM 744 O O . THR A 1 93 ? -2.209 -12.267 21.596 1.00 94.94 93 THR A O 1
ATOM 747 N N . GLU A 1 94 ? -3.499 -12.370 23.413 1.00 94.62 94 GLU A N 1
ATOM 748 C CA . GLU A 1 94 ? -4.623 -11.679 22.767 1.00 94.62 94 GLU A CA 1
ATOM 749 C C . GLU A 1 94 ? -4.243 -10.251 22.341 1.00 94.62 94 GLU A C 1
ATOM 751 O O . GLU A 1 94 ? -4.548 -9.828 21.225 1.00 94.62 94 GLU A O 1
ATOM 756 N N . ALA A 1 95 ? -3.499 -9.536 23.191 1.00 92.69 95 ALA A N 1
ATOM 757 C CA . ALA A 1 95 ? -3.006 -8.195 22.895 1.00 92.69 95 ALA A CA 1
ATOM 758 C C . ALA A 1 95 ? -2.045 -8.186 21.695 1.00 92.69 95 ALA A C 1
ATOM 760 O O . ALA A 1 95 ? -2.197 -7.359 20.796 1.00 92.69 95 ALA A O 1
ATOM 761 N N . GLU A 1 96 ? -1.103 -9.133 21.634 1.00 94.62 96 GLU A N 1
ATOM 762 C CA . GLU A 1 96 ? -0.206 -9.284 20.481 1.00 94.62 96 GLU A CA 1
ATOM 763 C C . GLU A 1 96 ? -0.978 -9.679 19.223 1.00 94.62 96 GLU A C 1
ATOM 765 O O . GLU A 1 96 ? -0.738 -9.114 18.163 1.00 94.62 96 GLU A O 1
ATOM 770 N N . SER A 1 97 ? -1.942 -10.597 19.326 1.00 95.44 97 SER A N 1
ATOM 771 C CA . SER A 1 97 ? -2.787 -11.005 18.196 1.00 95.44 97 SER A CA 1
ATOM 772 C C . SER A 1 97 ? -3.552 -9.814 17.623 1.00 95.44 97 SER A C 1
ATOM 774 O O . SER A 1 97 ? -3.582 -9.618 16.406 1.00 95.44 97 SER A O 1
ATOM 776 N N . ARG A 1 98 ? -4.099 -8.964 18.498 1.00 95.88 98 ARG A N 1
ATOM 777 C CA . ARG A 1 98 ? -4.765 -7.726 18.097 1.00 95.88 98 ARG A CA 1
ATOM 778 C C . ARG A 1 98 ? -3.788 -6.734 17.469 1.00 95.88 98 ARG A C 1
ATOM 780 O O . ARG A 1 98 ? -4.104 -6.153 16.436 1.00 95.88 98 ARG A O 1
ATOM 787 N N . ALA A 1 99 ? -2.602 -6.551 18.046 1.00 96.94 99 ALA A N 1
ATOM 788 C CA . ALA A 1 99 ? -1.575 -5.682 17.476 1.00 96.94 99 ALA A CA 1
ATOM 789 C C . ALA A 1 99 ? -1.106 -6.176 16.096 1.00 96.94 99 ALA A C 1
ATOM 791 O O . ALA A 1 99 ? -0.956 -5.369 15.182 1.00 96.94 99 ALA A O 1
ATOM 792 N N . ILE A 1 100 ? -0.956 -7.491 15.909 1.00 94.81 100 ILE A N 1
ATOM 793 C CA . ILE A 1 100 ? -0.646 -8.124 14.619 1.00 94.81 100 ILE A CA 1
ATOM 794 C C . ILE A 1 100 ? -1.726 -7.804 13.592 1.00 94.81 100 ILE A C 1
ATOM 796 O O . ILE A 1 100 ? -1.401 -7.380 12.483 1.00 94.81 100 ILE A O 1
ATOM 800 N N . GLU A 1 101 ? -2.998 -7.947 13.949 1.00 95.69 101 GLU A N 1
ATOM 801 C CA . GLU A 1 101 ? -4.108 -7.605 13.062 1.00 95.69 101 GLU A CA 1
ATOM 802 C C . GLU A 1 101 ? -4.086 -6.114 12.673 1.00 95.69 101 GLU A C 1
ATOM 804 O O . GLU A 1 101 ? -4.055 -5.780 11.488 1.00 95.69 101 GLU A O 1
ATOM 809 N N . LEU A 1 102 ? -4.011 -5.210 13.654 1.00 97.31 102 LEU A N 1
ATOM 810 C CA . LEU A 1 102 ? -4.020 -3.762 13.416 1.00 97.31 102 LEU A CA 1
ATOM 811 C C . LEU A 1 102 ? -2.771 -3.265 12.671 1.00 97.31 102 LEU A C 1
ATOM 813 O O . LEU A 1 102 ? -2.847 -2.305 11.897 1.00 97.31 102 LEU A O 1
ATOM 817 N N . SER A 1 103 ? -1.630 -3.934 12.851 1.00 96.25 103 SER A N 1
ATOM 818 C CA . SER A 1 103 ? -0.382 -3.596 12.162 1.00 96.25 103 SER A CA 1
ATOM 819 C C . SER A 1 103 ? -0.492 -3.712 10.643 1.00 96.25 103 SER A C 1
ATOM 821 O O . SER A 1 103 ? 0.210 -2.992 9.941 1.00 96.25 103 SER A O 1
ATOM 823 N N . ARG A 1 104 ? -1.408 -4.536 10.116 1.00 94.75 104 ARG A N 1
ATOM 824 C CA . ARG A 1 104 ? -1.665 -4.660 8.668 1.00 94.75 104 ARG A CA 1
ATOM 825 C C . ARG A 1 104 ? -2.190 -3.351 8.084 1.00 94.75 104 ARG A C 1
ATOM 827 O O . ARG A 1 104 ? -1.758 -2.925 7.017 1.00 94.75 104 ARG A O 1
ATOM 834 N N . VAL A 1 105 ? -3.065 -2.672 8.821 1.00 97.31 105 VAL A N 1
ATOM 835 C CA . VAL A 1 105 ? -3.643 -1.380 8.427 1.00 97.31 105 VAL A CA 1
ATOM 836 C C . VAL A 1 105 ? -2.589 -0.279 8.526 1.00 97.31 105 VAL A C 1
ATOM 838 O O . VAL A 1 105 ? -2.439 0.525 7.607 1.00 97.31 105 VAL A O 1
ATOM 841 N N . VAL A 1 106 ? -1.798 -0.271 9.606 1.00 96.50 106 VAL A N 1
ATOM 842 C CA . VAL A 1 106 ? -0.682 0.680 9.768 1.00 96.50 106 VAL A CA 1
ATOM 843 C C . VAL A 1 106 ? 0.417 0.432 8.730 1.00 96.50 106 VAL A C 1
ATOM 845 O O . VAL A 1 106 ? 1.035 1.382 8.249 1.00 96.50 106 VAL A O 1
ATOM 848 N N . PHE A 1 107 ? 0.637 -0.817 8.318 1.00 92.44 107 PHE A N 1
ATOM 849 C CA . PHE A 1 107 ? 1.503 -1.140 7.192 1.00 92.44 107 PHE A CA 1
ATOM 850 C C . PHE A 1 107 ? 0.992 -0.473 5.916 1.00 92.44 107 PHE A C 1
ATOM 852 O O . PHE A 1 107 ? 1.771 0.243 5.293 1.00 92.44 107 PHE A O 1
ATOM 859 N N . VAL A 1 108 ? -0.298 -0.610 5.570 1.00 92.50 108 VAL A N 1
ATOM 860 C CA . VAL A 1 108 ? -0.880 0.096 4.413 1.00 92.50 108 VAL A CA 1
ATOM 861 C C . VAL A 1 108 ? -0.705 1.607 4.568 1.00 92.50 108 VAL A C 1
ATOM 863 O O . VAL A 1 108 ? -0.168 2.253 3.681 1.00 92.50 108 VAL A O 1
ATOM 866 N N . GLN A 1 109 ? -1.032 2.181 5.722 1.00 93.75 109 GLN A N 1
ATOM 867 C CA . GLN A 1 109 ? -0.844 3.608 5.999 1.00 93.75 109 GLN A CA 1
ATOM 868 C C . GLN A 1 109 ? 0.604 4.089 5.742 1.00 93.75 109 GLN A C 1
ATOM 870 O O . GLN A 1 109 ? 0.822 5.135 5.129 1.00 93.75 109 GLN A O 1
ATOM 875 N N . ARG A 1 110 ? 1.615 3.339 6.203 1.00 90.19 110 ARG A N 1
ATOM 876 C CA . ARG A 1 110 ? 3.042 3.640 5.969 1.00 90.19 110 ARG A CA 1
ATOM 877 C C . ARG A 1 110 ? 3.436 3.427 4.516 1.00 90.19 110 ARG A C 1
ATOM 879 O O . ARG A 1 110 ? 4.179 4.230 3.960 1.00 90.19 110 ARG A O 1
ATOM 886 N N . TYR A 1 111 ? 2.925 2.365 3.914 1.00 85.31 111 TYR A N 1
ATOM 887 C CA . TYR A 1 111 ? 3.118 2.023 2.518 1.00 85.31 111 TYR A CA 1
ATOM 888 C C . TYR A 1 111 ? 2.624 3.156 1.603 1.00 85.31 111 TYR A C 1
ATOM 890 O O . TYR A 1 111 ? 3.366 3.595 0.726 1.00 85.31 111 TYR A O 1
ATOM 898 N N . LEU A 1 112 ? 1.443 3.715 1.896 1.00 86.56 112 LEU A N 1
ATOM 899 C CA . LEU A 1 112 ? 0.853 4.842 1.173 1.00 86.56 112 LEU A CA 1
ATOM 900 C C . LEU A 1 112 ? 1.677 6.138 1.284 1.00 86.56 112 LEU A C 1
ATOM 902 O O . LEU A 1 112 ? 1.642 6.985 0.399 1.00 86.56 112 LEU A O 1
ATOM 906 N N . ARG A 1 113 ? 2.444 6.304 2.363 1.00 84.69 113 ARG A N 1
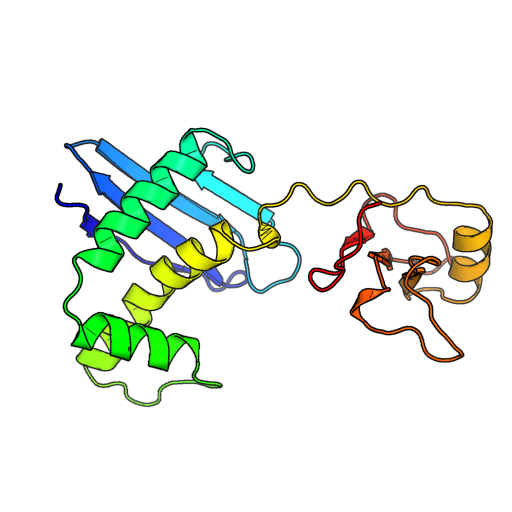ATOM 907 C CA . ARG A 1 113 ? 3.366 7.441 2.542 1.00 84.69 113 ARG A CA 1
ATOM 908 C C . ARG A 1 113 ? 4.744 7.210 1.938 1.00 84.69 113 ARG A C 1
ATOM 910 O O . ARG A 1 113 ? 5.528 8.149 1.808 1.00 84.69 113 ARG A O 1
ATOM 917 N N . GLY A 1 114 ? 5.073 5.954 1.662 1.00 77.56 114 GLY A N 1
ATOM 918 C CA . GLY A 1 114 ? 6.360 5.567 1.124 1.00 77.56 114 GLY A CA 1
ATOM 919 C C . GLY A 1 114 ? 6.491 5.914 -0.359 1.00 77.56 114 GLY A C 1
ATOM 920 O O . GLY A 1 114 ? 5.508 6.216 -1.037 1.00 77.56 114 GLY A O 1
ATOM 921 N N . PRO A 1 115 ? 7.707 5.786 -0.913 1.00 61.44 115 PRO A N 1
ATOM 922 C CA . PRO A 1 115 ? 7.931 5.942 -2.348 1.00 61.44 115 PRO A CA 1
ATOM 923 C C . PRO A 1 115 ? 7.203 4.878 -3.183 1.00 61.44 115 PRO A C 1
ATOM 925 O O . PRO A 1 115 ? 7.167 4.988 -4.399 1.00 61.44 115 PRO A O 1
ATOM 928 N N . PHE A 1 116 ? 6.615 3.862 -2.547 1.00 60.62 116 PHE A N 1
ATOM 929 C CA . 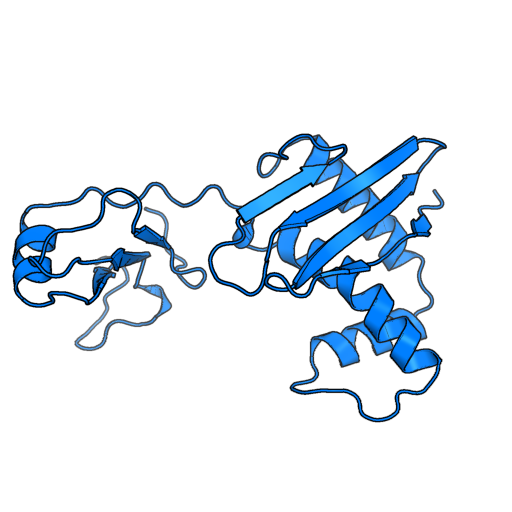PHE A 1 116 ? 5.886 2.785 -3.205 1.00 60.62 116 PHE A CA 1
ATOM 930 C C . PHE A 1 116 ? 4.612 3.238 -3.918 1.00 60.62 116 PHE A C 1
ATOM 932 O O . PHE A 1 116 ? 4.196 2.572 -4.861 1.00 60.62 116 PHE A O 1
ATOM 939 N N . LEU A 1 117 ? 4.004 4.348 -3.484 1.00 56.28 117 LEU A N 1
ATOM 940 C CA . LEU A 1 117 ? 2.940 4.985 -4.250 1.00 56.28 117 LEU A CA 1
ATOM 941 C C . LEU A 1 117 ? 3.463 5.946 -5.299 1.00 56.28 117 LEU A C 1
ATOM 943 O O . LEU A 1 117 ? 2.662 6.373 -6.103 1.00 56.28 117 LEU A O 1
ATOM 947 N N . GLN A 1 118 ? 4.731 6.351 -5.334 1.00 53.47 118 GLN A N 1
ATOM 948 C CA . GLN A 1 118 ? 5.139 7.258 -6.407 1.00 53.47 118 GLN A CA 1
ATOM 949 C C . GLN A 1 118 ? 4.918 6.540 -7.744 1.00 53.47 118 GLN A C 1
ATOM 951 O O . GLN A 1 118 ? 5.193 5.338 -7.820 1.00 53.47 118 GLN A O 1
ATOM 956 N N . PRO A 1 119 ? 4.382 7.221 -8.781 1.00 48.06 119 PRO A N 1
ATOM 957 C CA . PRO A 1 119 ? 4.315 6.617 -10.104 1.00 48.06 119 PRO A CA 1
ATOM 958 C C . PRO A 1 119 ? 5.698 6.048 -10.396 1.00 48.06 119 PRO A C 1
ATOM 960 O O . PRO A 1 119 ? 6.688 6.743 -10.139 1.00 48.06 119 PRO A O 1
ATOM 963 N N . ALA A 1 120 ? 5.756 4.782 -10.833 1.00 53.12 120 ALA A N 1
ATOM 964 C CA . ALA A 1 120 ? 7.013 4.145 -11.196 1.00 53.12 120 ALA A CA 1
ATOM 965 C C . ALA A 1 120 ? 7.793 5.172 -12.008 1.00 53.12 120 ALA A C 1
ATOM 967 O O . ALA A 1 120 ? 7.281 5.671 -13.018 1.00 53.12 120 ALA A O 1
ATOM 968 N N . ARG A 1 121 ? 8.951 5.601 -11.480 1.00 59.88 121 ARG A N 1
ATOM 969 C CA . ARG A 1 121 ? 9.765 6.604 -12.164 1.00 59.88 121 ARG A CA 1
ATOM 970 C C . ARG A 1 121 ? 9.889 6.121 -13.602 1.00 59.88 121 ARG A C 1
ATOM 972 O O . ARG A 1 121 ? 10.177 4.932 -13.768 1.00 59.88 121 ARG A O 1
ATOM 979 N N . PRO A 1 122 ? 9.592 6.973 -14.603 1.00 63.34 122 PRO A N 1
ATOM 980 C CA . PRO A 1 122 ? 9.556 6.522 -15.981 1.00 63.34 122 PRO A CA 1
ATOM 981 C C . PRO A 1 122 ? 10.844 5.765 -16.248 1.00 63.34 122 PRO A C 1
ATOM 983 O O . PRO A 1 122 ? 11.930 6.253 -15.916 1.00 63.34 122 PRO A O 1
ATOM 986 N N . ALA A 1 123 ? 10.689 4.533 -16.734 1.00 73.25 123 ALA A N 1
ATOM 987 C CA . ALA A 1 123 ? 11.819 3.649 -16.904 1.00 73.25 123 ALA A CA 1
ATOM 988 C C . ALA A 1 123 ? 12.871 4.386 -17.751 1.00 73.25 123 ALA A C 1
ATOM 990 O O . ALA A 1 123 ? 12.514 4.979 -18.779 1.00 73.25 123 ALA A O 1
ATOM 991 N N . PRO A 1 124 ? 14.141 4.425 -17.318 1.00 81.81 124 PRO A N 1
ATOM 992 C CA . PRO A 1 124 ? 15.187 5.109 -18.056 1.00 81.81 124 PRO A CA 1
ATOM 993 C C . PRO A 1 124 ? 15.212 4.613 -19.496 1.00 81.81 124 PRO A C 1
ATOM 995 O O . PRO A 1 124 ? 15.091 3.413 -19.743 1.00 81.81 124 PRO A O 1
ATOM 998 N N . ARG A 1 125 ? 15.374 5.528 -20.454 1.00 87.94 125 ARG A N 1
ATOM 999 C CA . ARG A 1 125 ? 15.430 5.168 -21.873 1.00 87.94 125 ARG A CA 1
ATOM 1000 C C . ARG A 1 125 ? 16.461 4.055 -22.092 1.00 87.94 125 ARG A C 1
ATOM 1002 O O . ARG A 1 125 ? 17.610 4.195 -21.686 1.00 87.94 125 ARG A O 1
ATOM 1009 N N . ILE A 1 126 ? 16.064 2.987 -22.782 1.00 90.56 126 ILE A N 1
ATOM 1010 C CA . ILE A 1 126 ? 16.984 1.917 -23.182 1.00 90.56 126 ILE A CA 1
ATOM 1011 C C . ILE A 1 126 ? 17.940 2.472 -24.247 1.00 90.56 126 ILE A C 1
ATOM 1013 O O . ILE A 1 126 ? 17.522 2.765 -25.374 1.00 90.56 126 ILE A O 1
ATOM 1017 N N . THR A 1 127 ? 19.209 2.643 -23.877 1.00 91.44 127 THR A N 1
ATOM 1018 C CA . THR A 1 127 ? 20.283 3.109 -24.762 1.00 91.44 127 THR A CA 1
ATOM 1019 C C . THR A 1 127 ? 21.031 1.938 -25.397 1.00 91.44 127 THR A C 1
ATOM 1021 O O . THR A 1 127 ? 20.855 0.782 -25.003 1.00 91.44 127 THR A O 1
ATOM 1024 N N . ASP A 1 128 ? 21.875 2.221 -26.388 1.00 93.50 128 ASP A N 1
ATOM 1025 C CA . ASP A 1 128 ? 22.681 1.185 -27.040 1.00 93.50 128 ASP A CA 1
ATOM 1026 C C . ASP A 1 128 ? 23.760 0.627 -26.107 1.00 93.50 128 ASP A C 1
ATOM 1028 O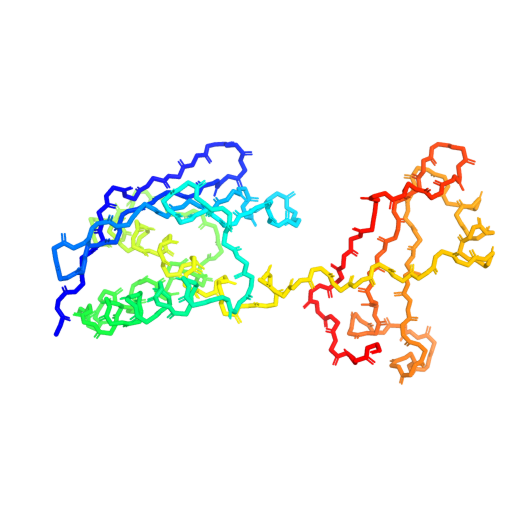 O . ASP A 1 128 ? 24.072 -0.560 -26.174 1.00 93.50 128 ASP A O 1
ATOM 1032 N N . GLU A 1 129 ? 24.256 1.429 -25.163 1.00 90.50 129 GLU A N 1
ATOM 1033 C CA . GLU A 1 129 ? 25.169 0.974 -24.112 1.00 90.50 129 GLU A CA 1
ATOM 1034 C C . GLU A 1 129 ? 24.485 -0.039 -23.188 1.00 90.50 129 GLU A C 1
ATOM 1036 O O . GLU A 1 129 ? 25.065 -1.081 -22.888 1.00 90.50 129 GLU A O 1
ATOM 1041 N N . LEU A 1 130 ? 23.228 0.216 -22.794 1.00 91.81 130 LEU A N 1
ATOM 1042 C CA . LEU A 1 130 ? 22.441 -0.738 -22.006 1.00 91.81 130 LEU A CA 1
ATOM 1043 C C . LEU A 1 130 ? 22.204 -2.043 -22.775 1.00 91.81 130 LEU A C 1
ATOM 1045 O O . LEU A 1 130 ? 22.294 -3.117 -22.184 1.00 91.81 130 LEU A O 1
ATOM 1049 N N . ARG A 1 131 ? 21.946 -1.972 -24.088 1.00 94.75 131 ARG A N 1
ATOM 1050 C CA . ARG A 1 131 ? 21.811 -3.171 -24.936 1.00 94.75 131 ARG A CA 1
ATOM 1051 C C . ARG A 1 131 ? 23.124 -3.943 -25.047 1.00 94.75 131 ARG A C 1
ATOM 1053 O O . ARG A 1 131 ? 23.119 -5.166 -24.945 1.00 94.75 131 ARG A O 1
ATOM 1060 N N . ALA A 1 132 ? 24.245 -3.249 -25.234 1.00 95.25 132 ALA A N 1
ATOM 1061 C CA . ALA A 1 132 ? 25.561 -3.875 -25.310 1.00 95.25 132 ALA A CA 1
ATOM 1062 C C . ALA A 1 132 ? 25.935 -4.572 -23.994 1.00 95.25 132 ALA A C 1
ATOM 1064 O O . ALA A 1 132 ? 26.496 -5.668 -24.015 1.00 95.25 132 ALA A O 1
ATOM 1065 N N . GLU A 1 133 ? 25.588 -3.964 -22.860 1.00 94.00 133 GLU A N 1
ATOM 1066 C CA . GLU A 1 133 ? 25.780 -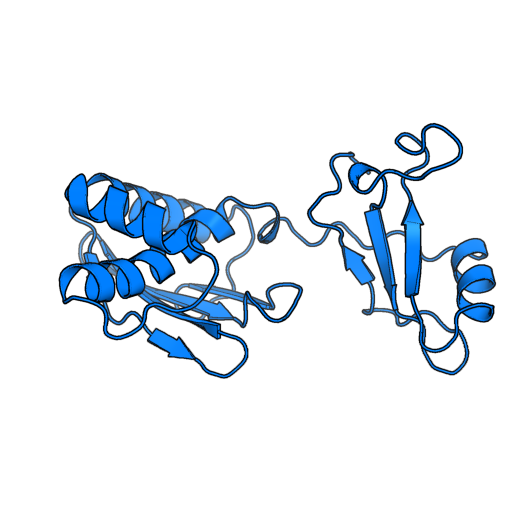4.566 -21.544 1.00 94.00 133 GLU A CA 1
ATOM 1067 C C . GLU A 1 133 ? 24.840 -5.761 -21.328 1.00 94.00 133 GLU A C 1
ATOM 1069 O O . GLU A 1 133 ? 25.283 -6.816 -20.880 1.00 94.00 133 GLU A O 1
ATOM 1074 N N . ALA A 1 134 ? 23.574 -5.670 -21.747 1.00 96.00 134 ALA A N 1
ATOM 1075 C CA . ALA A 1 134 ? 22.615 -6.777 -21.662 1.00 96.00 134 ALA A CA 1
ATOM 1076 C C . ALA A 1 134 ? 23.100 -8.030 -22.404 1.00 96.00 134 ALA A C 1
ATOM 1078 O O . ALA A 1 134 ? 23.005 -9.137 -21.872 1.00 96.00 134 ALA A O 1
ATOM 1079 N N . LYS A 1 135 ? 23.745 -7.864 -23.566 1.00 96.50 135 LYS A N 1
ATOM 1080 C CA . LYS A 1 135 ? 24.340 -8.982 -24.319 1.00 96.50 135 LYS A CA 1
ATOM 1081 C C . LYS A 1 135 ? 25.440 -9.726 -23.555 1.00 96.50 135 LYS A C 1
ATOM 1083 O O . LYS A 1 135 ? 25.705 -10.884 -23.863 1.00 96.50 135 LYS A O 1
ATOM 1088 N N . ARG A 1 136 ? 26.061 -9.107 -22.546 1.00 95.81 136 ARG A N 1
ATOM 1089 C CA . ARG A 1 136 ? 27.046 -9.752 -21.655 1.00 95.81 136 ARG A CA 1
ATOM 1090 C C . ARG A 1 136 ? 26.402 -10.434 -20.444 1.00 95.81 136 ARG A C 1
ATOM 1092 O O . ARG A 1 136 ? 27.059 -11.231 -19.780 1.00 95.81 136 ARG A O 1
ATOM 1099 N N . HIS A 1 137 ? 25.131 -10.142 -20.171 1.00 92.88 137 HIS A N 1
ATOM 1100 C CA . HIS A 1 137 ? 24.406 -10.540 -18.963 1.00 92.88 137 HIS A CA 1
ATOM 1101 C C . HIS A 1 137 ? 23.065 -11.224 -19.282 1.00 92.88 137 HIS A C 1
ATOM 1103 O O . HIS A 1 137 ? 22.039 -10.904 -18.680 1.00 92.88 137 HIS A O 1
ATOM 1109 N N . ALA A 1 138 ? 23.073 -12.185 -20.213 1.00 94.38 138 ALA A N 1
ATOM 1110 C CA . ALA A 1 138 ? 21.902 -13.005 -20.534 1.00 94.38 138 ALA A CA 1
ATOM 1111 C C . ALA A 1 138 ? 21.335 -13.722 -19.292 1.00 94.38 1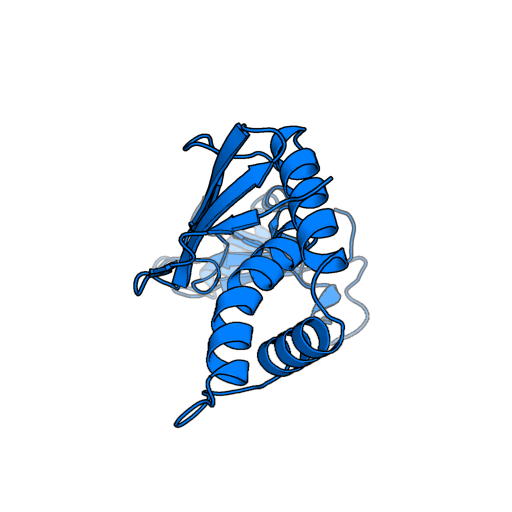38 ALA A C 1
ATOM 1113 O O . ALA A 1 138 ? 22.084 -14.182 -18.426 1.00 94.38 138 ALA A O 1
ATOM 1114 N N . ASN A 1 139 ? 20.004 -13.822 -19.211 1.00 92.06 139 ASN A N 1
ATOM 1115 C CA . ASN A 1 139 ? 19.247 -14.279 -18.036 1.00 92.06 139 ASN A CA 1
ATOM 1116 C C . ASN A 1 139 ? 19.556 -13.497 -16.743 1.00 92.06 139 ASN A C 1
ATOM 1118 O O . ASN A 1 139 ? 19.383 -14.017 -15.637 1.00 92.06 139 ASN A O 1
ATOM 1122 N N . GLY A 1 140 ? 20.039 -12.262 -16.876 1.00 93.00 140 GLY A N 1
ATOM 1123 C CA . GLY A 1 140 ? 20.488 -11.426 -15.774 1.00 93.00 140 GLY A CA 1
ATOM 1124 C C . GLY A 1 140 ? 19.750 -10.094 -15.685 1.00 93.00 140 GLY A C 1
ATOM 1125 O O . GLY A 1 140 ? 18.575 -9.962 -16.035 1.00 93.00 140 GLY A O 1
ATOM 1126 N N . TRP A 1 141 ? 20.473 -9.104 -15.172 1.00 94.25 141 TRP A N 1
ATOM 1127 C CA . TRP A 1 141 ? 19.995 -7.744 -14.968 1.00 94.25 141 TRP A CA 1
ATOM 1128 C C . TRP A 1 141 ? 21.077 -6.754 -15.379 1.00 94.25 141 TRP A C 1
ATOM 1130 O O . TRP A 1 141 ? 22.252 -6.971 -15.082 1.00 94.25 141 TRP A O 1
ATOM 1140 N N . VAL A 1 142 ? 20.676 -5.646 -15.998 1.00 94.12 142 VAL A N 1
ATOM 1141 C CA . VAL A 1 142 ? 21.559 -4.503 -16.260 1.00 94.12 142 VAL A CA 1
ATOM 1142 C C . VAL A 1 142 ? 21.122 -3.337 -15.390 1.00 94.12 142 VAL A C 1
ATOM 1144 O O . VAL A 1 142 ? 19.970 -2.907 -15.443 1.00 94.12 142 VAL A O 1
ATOM 1147 N N . TYR A 1 143 ? 22.040 -2.824 -14.578 1.00 90.44 143 TYR A N 1
ATOM 1148 C CA . TYR A 1 143 ? 21.760 -1.736 -13.648 1.00 90.44 143 TYR A CA 1
ATOM 1149 C C . TYR A 1 143 ? 21.841 -0.376 -14.337 1.00 90.44 143 TYR A C 1
ATOM 1151 O O . TYR A 1 143 ? 22.767 -0.100 -15.096 1.00 90.44 143 TYR A O 1
ATOM 1159 N N . VAL A 1 144 ? 20.893 0.500 -14.012 1.00 90.69 144 VAL A N 1
ATOM 1160 C CA . VAL A 1 144 ? 20.936 1.912 -14.390 1.00 90.69 144 VAL A CA 1
ATOM 1161 C C . VAL A 1 144 ? 21.478 2.703 -13.209 1.00 90.69 144 VAL A C 1
ATOM 1163 O O . VAL A 1 144 ? 20.915 2.662 -12.113 1.00 90.69 144 VAL A O 1
ATOM 1166 N N . ILE A 1 145 ? 22.575 3.417 -13.433 1.00 87.56 145 ILE A N 1
ATOM 1167 C CA . ILE A 1 145 ? 23.279 4.195 -12.414 1.00 87.56 145 ILE A CA 1
ATOM 1168 C C . ILE A 1 145 ? 23.132 5.676 -12.747 1.00 87.56 145 ILE A C 1
ATOM 1170 O O . ILE A 1 145 ? 23.306 6.074 -13.895 1.00 87.56 145 ILE A O 1
ATOM 1174 N N . ASP A 1 146 ? 22.829 6.483 -11.737 1.00 84.62 146 ASP A N 1
ATOM 1175 C CA . ASP A 1 146 ? 22.864 7.935 -11.820 1.00 84.62 146 ASP A CA 1
ATOM 1176 C C . ASP A 1 146 ? 24.324 8.410 -11.727 1.00 84.62 146 ASP A C 1
ATOM 1178 O O . ASP A 1 146 ? 24.945 8.293 -10.660 1.00 84.62 146 ASP A O 1
ATOM 1182 N N . PRO A 1 147 ? 24.898 8.944 -12.819 1.00 79.69 147 PRO A N 1
ATOM 1183 C CA . PRO A 1 147 ? 26.290 9.371 -12.833 1.00 79.69 147 PRO A CA 1
ATOM 1184 C C . PRO A 1 147 ? 26.556 10.536 -11.871 1.00 79.69 147 PRO A C 1
ATOM 1186 O O . PRO A 1 147 ? 27.673 10.647 -11.373 1.00 79.69 147 PRO A O 1
ATOM 1189 N N . ALA A 1 148 ? 25.555 11.364 -11.547 1.00 80.50 148 ALA A N 1
ATOM 1190 C CA . ALA A 1 148 ? 25.717 12.477 -10.609 1.00 80.50 148 ALA A CA 1
ATOM 1191 C C . ALA A 1 148 ? 25.916 12.001 -9.161 1.00 80.50 148 ALA A C 1
ATOM 1193 O O . ALA A 1 148 ? 26.490 12.717 -8.341 1.00 80.50 148 ALA A O 1
ATOM 1194 N N . LEU A 1 149 ? 25.459 10.785 -8.847 1.00 75.56 149 LEU A N 1
ATOM 1195 C CA . LEU A 1 149 ? 25.592 10.162 -7.528 1.00 75.56 149 LEU A CA 1
ATOM 1196 C C . LEU A 1 149 ? 26.664 9.063 -7.491 1.00 75.56 149 LEU A C 1
ATOM 1198 O O . LEU A 1 149 ? 26.971 8.530 -6.420 1.00 75.56 149 LEU A O 1
ATOM 1202 N N . SER A 1 150 ? 27.249 8.725 -8.640 1.00 76.56 150 SER A N 1
ATOM 1203 C CA . SER A 1 150 ? 28.345 7.767 -8.751 1.00 76.56 150 SER A CA 1
ATOM 1204 C C . SER A 1 150 ? 29.674 8.438 -8.391 1.00 76.56 150 SER A C 1
ATOM 1206 O O . SER A 1 150 ? 30.399 8.923 -9.256 1.00 76.56 150 SER A O 1
ATOM 1208 N N . VAL A 1 151 ? 30.003 8.474 -7.097 1.00 70.44 151 VAL A N 1
ATOM 1209 C CA . VAL A 1 151 ? 31.271 9.032 -6.598 1.00 70.44 151 VAL A CA 1
ATOM 1210 C C . VAL A 1 151 ? 32.271 7.905 -6.311 1.00 70.44 151 VAL A C 1
ATOM 1212 O O . VAL A 1 151 ? 32.071 7.114 -5.392 1.00 70.44 151 VAL A O 1
ATOM 1215 N N . GLY A 1 152 ? 33.377 7.864 -7.060 1.00 68.50 152 GLY A N 1
ATOM 1216 C CA . GLY A 1 152 ? 34.482 6.912 -6.861 1.00 68.50 152 GLY A CA 1
ATOM 1217 C C . GLY A 1 152 ? 34.278 5.540 -7.521 1.00 68.50 152 GLY A C 1
ATOM 1218 O O . GLY A 1 152 ? 33.391 5.357 -8.346 1.00 68.50 152 GLY A O 1
ATOM 1219 N N . GLU A 1 153 ? 35.122 4.564 -7.168 1.00 69.19 153 GLU A N 1
ATOM 1220 C CA . GLU A 1 153 ? 35.127 3.222 -7.789 1.00 69.19 153 GLU A CA 1
ATOM 1221 C C . GLU A 1 153 ? 33.926 2.346 -7.397 1.00 69.19 153 GLU A C 1
ATOM 1223 O O . GLU A 1 153 ? 33.619 1.364 -8.073 1.00 69.19 153 GLU A O 1
ATOM 1228 N N . ARG A 1 154 ? 33.236 2.673 -6.297 1.00 78.94 154 ARG A N 1
ATOM 1229 C CA . ARG A 1 154 ? 32.104 1.894 -5.788 1.00 78.94 154 ARG A CA 1
ATOM 1230 C C . ARG A 1 154 ? 30.816 2.692 -5.906 1.00 78.94 154 ARG A C 1
ATOM 1232 O O . ARG A 1 154 ? 30.638 3.691 -5.220 1.00 78.94 154 ARG A O 1
ATOM 1239 N N . VAL A 1 155 ? 29.881 2.171 -6.691 1.00 79.19 155 VAL A N 1
ATOM 1240 C CA . VAL A 1 155 ? 28.544 2.748 -6.840 1.00 79.19 155 VAL A CA 1
ATOM 1241 C C . VAL A 1 155 ? 27.751 2.543 -5.541 1.00 79.19 155 VAL A C 1
ATOM 1243 O O . VAL A 1 155 ? 27.507 1.395 -5.150 1.00 79.19 155 VAL A O 1
ATOM 1246 N N . PRO A 1 156 ? 27.339 3.610 -4.832 1.00 82.12 156 PRO A N 1
ATOM 1247 C CA . PRO A 1 156 ? 26.521 3.459 -3.637 1.00 82.12 156 PRO A CA 1
ATOM 1248 C C . PRO A 1 156 ? 25.094 3.021 -4.014 1.00 82.12 156 PRO A C 1
ATOM 1250 O O . PRO A 1 156 ? 24.581 3.431 -5.055 1.00 82.12 156 PRO A O 1
ATOM 1253 N N . PRO A 1 157 ? 24.373 2.279 -3.149 1.00 79.81 157 PRO A N 1
ATOM 1254 C CA . PRO A 1 157 ? 22.991 1.877 -3.430 1.00 79.81 157 PRO A CA 1
ATOM 1255 C C . PRO A 1 157 ? 22.039 3.047 -3.706 1.00 79.81 157 PRO A C 1
ATOM 1257 O O . PRO A 1 157 ? 21.035 2.865 -4.381 1.00 79.81 157 PRO A O 1
ATOM 1260 N N . ALA A 1 158 ? 22.339 4.244 -3.193 1.00 80.38 158 ALA A N 1
ATOM 1261 C CA . ALA A 1 158 ? 21.551 5.451 -3.434 1.00 80.38 158 ALA A CA 1
ATOM 1262 C C . ALA A 1 158 ? 21.770 6.074 -4.827 1.00 80.38 158 ALA A C 1
ATOM 1264 O O . ALA A 1 158 ? 20.995 6.952 -5.193 1.00 80.38 158 ALA A O 1
ATOM 1265 N N . ALA A 1 159 ? 22.785 5.628 -5.581 1.00 84.31 159 ALA A N 1
ATOM 1266 C CA . ALA A 1 159 ? 23.065 6.042 -6.960 1.00 84.31 159 ALA A CA 1
ATOM 1267 C C . ALA A 1 159 ? 22.474 5.088 -8.009 1.00 84.31 159 ALA A C 1
ATOM 1269 O O . ALA A 1 159 ? 22.437 5.416 -9.187 1.00 84.31 159 ALA A O 1
ATOM 1270 N N . ILE A 1 160 ? 22.010 3.903 -7.611 1.00 86.94 160 ILE A N 1
ATOM 1271 C CA . ILE A 1 160 ? 21.369 2.961 -8.532 1.00 86.94 160 ILE A CA 1
ATOM 1272 C C . ILE A 1 160 ? 19.928 3.421 -8.732 1.00 86.94 160 ILE A C 1
ATOM 1274 O O . ILE A 1 160 ? 19.161 3.410 -7.775 1.00 86.94 160 ILE A O 1
ATOM 1278 N N . VAL A 1 161 ? 19.556 3.793 -9.952 1.00 86.94 161 VAL A N 1
ATOM 1279 C CA . VAL A 1 161 ? 18.191 4.204 -10.322 1.00 86.94 161 VAL A CA 1
ATOM 1280 C C . VAL A 1 161 ? 17.252 2.995 -10.328 1.00 86.94 161 VAL A C 1
ATOM 1282 O O . VAL A 1 161 ? 16.123 3.065 -9.844 1.00 86.94 161 VAL A O 1
ATOM 1285 N N . GLY A 1 162 ? 17.732 1.866 -10.847 1.00 88.25 162 GLY A N 1
ATOM 1286 C CA . GLY A 1 162 ? 16.982 0.619 -10.984 1.00 88.25 162 GLY A CA 1
ATOM 1287 C C . GLY A 1 162 ? 17.742 -0.393 -11.836 1.00 88.25 162 GLY A C 1
ATOM 1288 O O . GLY A 1 162 ? 18.941 -0.228 -12.072 1.00 88.25 162 GLY A O 1
ATOM 1289 N N . ALA A 1 163 ? 17.057 -1.432 -12.301 1.00 90.69 163 ALA A N 1
ATOM 1290 C CA . ALA A 1 163 ? 17.637 -2.442 -13.178 1.00 90.69 163 ALA A CA 1
ATOM 1291 C C . ALA A 1 163 ? 16.644 -2.919 -14.241 1.00 90.69 163 ALA A C 1
ATOM 1293 O O . ALA A 1 163 ? 15.448 -3.027 -13.986 1.00 90.69 163 ALA A O 1
ATOM 1294 N N . TRP A 1 164 ? 17.165 -3.230 -15.422 1.00 93.06 164 TRP A N 1
ATOM 1295 C CA . TRP A 1 164 ? 16.439 -3.846 -16.524 1.00 93.06 164 TRP A CA 1
ATOM 1296 C C . TRP A 1 164 ? 16.651 -5.355 -16.516 1.00 93.06 164 TRP A C 1
ATOM 1298 O O . TRP A 1 164 ? 17.795 -5.813 -16.480 1.00 93.06 164 TRP A O 1
ATOM 1308 N N . ARG A 1 165 ? 15.563 -6.128 -16.577 1.00 93.50 165 ARG A N 1
ATOM 1309 C CA . ARG A 1 165 ? 15.637 -7.579 -16.775 1.00 93.50 165 ARG A CA 1
ATOM 1310 C C . ARG A 1 165 ? 16.126 -7.908 -18.184 1.00 93.50 165 ARG A C 1
ATOM 1312 O O . ARG A 1 165 ? 15.653 -7.319 -19.157 1.00 93.50 165 ARG A O 1
ATOM 1319 N N . VAL A 1 166 ? 17.010 -8.897 -18.269 1.00 95.88 166 VAL A N 1
ATOM 1320 C CA . VAL A 1 166 ? 17.550 -9.424 -19.522 1.00 95.88 166 VAL A CA 1
ATOM 1321 C C . VAL A 1 166 ? 17.065 -10.855 -19.734 1.00 95.88 166 VAL A C 1
ATOM 1323 O O . VAL A 1 166 ? 17.056 -11.663 -18.800 1.00 95.88 166 VAL A O 1
ATOM 1326 N N . ASP A 1 167 ? 16.634 -11.168 -20.949 1.00 94.44 167 ASP A N 1
ATOM 1327 C CA . ASP A 1 167 ? 16.227 -12.518 -21.334 1.00 94.44 167 ASP A CA 1
ATOM 1328 C C . ASP A 1 167 ? 17.420 -13.422 -21.704 1.00 94.44 167 ASP A C 1
ATOM 1330 O O . ASP A 1 167 ? 18.590 -13.067 -21.535 1.00 94.44 167 ASP A O 1
ATOM 1334 N N . ALA A 1 168 ? 17.121 -14.640 -22.158 1.00 95.25 168 ALA A N 1
ATOM 1335 C CA . ALA A 1 168 ? 18.129 -15.644 -22.484 1.00 95.25 168 ALA A CA 1
ATOM 1336 C C . ALA A 1 168 ? 18.996 -15.281 -23.698 1.00 95.25 168 ALA A C 1
ATOM 1338 O O . ALA A 1 168 ? 20.118 -15.777 -23.798 1.00 95.25 168 ALA A O 1
ATOM 1339 N N . ASP A 1 169 ? 18.508 -14.402 -24.572 1.00 96.12 169 ASP A N 1
ATOM 1340 C CA . ASP A 1 169 ? 19.203 -13.954 -25.779 1.00 96.12 169 ASP A CA 1
ATOM 1341 C C . ASP A 1 169 ? 20.024 -12.676 -25.525 1.00 96.12 169 ASP A C 1
ATOM 1343 O O . ASP A 1 169 ? 20.697 -12.145 -26.420 1.00 96.12 169 ASP A O 1
ATOM 1347 N N . GLY A 1 170 ? 20.012 -12.178 -24.284 1.00 95.50 170 GLY A N 1
ATOM 1348 C CA . GLY A 1 170 ? 20.712 -10.958 -23.905 1.00 95.50 170 GLY A CA 1
ATOM 1349 C C . GLY A 1 170 ? 19.956 -9.690 -24.305 1.00 95.50 170 GLY A C 1
ATOM 1350 O O . GLY A 1 170 ? 20.585 -8.640 -24.442 1.00 95.50 170 GLY A O 1
ATOM 1351 N N . ASP A 1 171 ? 18.644 -9.778 -24.539 1.00 96.69 171 ASP A N 1
ATOM 1352 C CA . ASP A 1 171 ? 17.789 -8.641 -24.867 1.00 96.69 171 ASP A CA 1
ATOM 1353 C C . ASP A 1 171 ? 17.055 -8.111 -23.627 1.00 96.69 171 ASP A C 1
ATOM 1355 O O . ASP A 1 171 ? 16.717 -8.839 -22.691 1.00 96.69 171 ASP A O 1
ATOM 1359 N N . ILE A 1 172 ? 16.845 -6.792 -23.593 1.00 93.62 172 ILE A N 1
ATOM 1360 C CA . ILE A 1 172 ? 16.141 -6.129 -22.491 1.00 93.62 172 ILE A CA 1
ATOM 1361 C C . ILE A 1 172 ? 14.635 -6.334 -22.656 1.00 93.62 172 ILE A C 1
ATOM 1363 O O . ILE A 1 172 ? 14.054 -5.977 -23.682 1.00 93.62 172 ILE A O 1
ATOM 1367 N N . VAL A 1 173 ? 13.989 -6.832 -21.602 1.00 89.69 173 VAL A N 1
ATOM 1368 C CA . VAL A 1 173 ? 12.533 -6.997 -21.547 1.00 89.69 173 VAL A CA 1
ATOM 1369 C C . VAL A 1 173 ? 11.873 -5.624 -21.372 1.00 89.69 173 VAL A C 1
ATOM 1371 O O . VAL A 1 173 ? 12.129 -4.942 -20.382 1.00 89.69 173 VAL A O 1
ATOM 1374 N N . ALA A 1 174 ? 11.007 -5.229 -22.312 1.00 78.62 174 ALA A N 1
ATOM 1375 C CA . ALA A 1 174 ? 10.436 -3.875 -22.397 1.00 78.62 174 ALA A CA 1
ATOM 1376 C C . ALA A 1 174 ? 9.676 -3.411 -21.137 1.00 78.62 174 ALA A C 1
ATOM 1378 O O . ALA A 1 174 ? 9.781 -2.247 -20.763 1.00 78.62 174 ALA A O 1
ATOM 1379 N N . ASP A 1 175 ? 8.990 -4.326 -20.449 1.00 76.50 175 ASP A N 1
ATOM 1380 C CA . ASP A 1 175 ? 8.286 -4.058 -19.182 1.00 76.50 175 ASP A CA 1
ATOM 1381 C C . ASP A 1 175 ? 9.051 -4.616 -17.964 1.00 76.50 175 ASP A C 1
ATOM 1383 O O . ASP A 1 175 ? 8.492 -4.841 -16.893 1.00 76.50 175 ASP A O 1
ATOM 1387 N N . GLY A 1 176 ? 10.342 -4.909 -18.135 1.00 82.12 176 GLY A N 1
ATOM 1388 C CA . GLY A 1 176 ? 11.192 -5.565 -17.142 1.00 82.12 176 GLY A CA 1
ATOM 1389 C C . GLY A 1 176 ? 11.989 -4.615 -16.253 1.00 82.12 176 GLY A C 1
ATOM 1390 O O . GLY A 1 176 ? 12.939 -5.071 -15.614 1.00 82.12 176 GLY A O 1
ATOM 1391 N N . PHE A 1 177 ? 11.679 -3.316 -16.248 1.00 86.94 177 PHE A N 1
ATOM 1392 C CA . PHE A 1 177 ? 12.368 -2.363 -15.382 1.00 86.94 177 PHE A CA 1
ATOM 1393 C C . PHE A 1 177 ? 11.878 -2.486 -13.943 1.00 86.94 177 PHE A C 1
ATOM 1395 O O . PHE A 1 177 ? 10.678 -2.473 -13.689 1.00 86.94 177 PHE A O 1
ATOM 1402 N N . GLN A 1 178 ? 12.823 -2.546 -13.010 1.00 80.44 178 GLN A N 1
ATOM 1403 C CA . GLN A 1 178 ? 12.558 -2.506 -11.581 1.00 80.44 178 GLN A CA 1
ATOM 1404 C C . GLN A 1 178 ? 13.262 -1.298 -10.965 1.00 80.44 178 GLN A C 1
ATOM 1406 O O . GLN A 1 178 ? 14.496 -1.208 -10.973 1.00 80.44 178 GLN A O 1
ATOM 1411 N N . ALA A 1 179 ? 12.485 -0.367 -10.415 1.00 80.94 179 ALA A N 1
ATOM 1412 C CA . ALA A 1 179 ? 13.018 0.836 -9.793 1.00 80.94 179 ALA A CA 1
ATOM 1413 C C . ALA A 1 179 ? 13.635 0.522 -8.421 1.00 80.94 179 ALA A C 1
ATOM 1415 O O . ALA A 1 179 ? 13.116 -0.264 -7.624 1.00 80.94 179 ALA A O 1
ATOM 1416 N N . ASN A 1 180 ? 14.742 1.185 -8.093 1.00 77.88 180 ASN A N 1
ATOM 1417 C CA . ASN A 1 180 ? 15.334 1.083 -6.766 1.00 77.88 180 ASN A CA 1
ATOM 1418 C C . ASN A 1 180 ? 14.666 2.077 -5.806 1.00 77.88 180 ASN A C 1
ATOM 1420 O O . ASN A 1 180 ? 14.933 3.278 -5.845 1.00 77.88 180 ASN A O 1
ATOM 1424 N N . GLY A 1 181 ? 13.862 1.576 -4.866 1.00 71.00 181 GLY A N 1
ATOM 1425 C CA . GLY A 1 181 ? 13.197 2.403 -3.847 1.00 71.00 181 GLY A CA 1
ATOM 1426 C C . GLY A 1 181 ? 14.144 3.166 -2.904 1.00 71.00 181 GLY A C 1
ATOM 1427 O O . GLY A 1 181 ? 13.697 4.050 -2.175 1.00 71.00 181 GLY A O 1
ATOM 1428 N N . ARG A 1 182 ? 15.451 2.855 -2.902 1.00 74.31 182 ARG A N 1
ATOM 1429 C CA . ARG A 1 182 ? 16.482 3.589 -2.142 1.00 74.31 182 ARG A CA 1
ATOM 1430 C C . ARG A 1 182 ? 17.143 4.719 -2.937 1.00 74.31 182 ARG A C 1
ATOM 1432 O O . ARG A 1 182 ? 17.960 5.440 -2.365 1.00 74.31 182 ARG A O 1
ATOM 1439 N N . TYR A 1 183 ? 16.817 4.880 -4.219 1.00 77.50 183 TYR A N 1
ATOM 1440 C CA . TYR A 1 183 ? 17.348 5.950 -5.059 1.00 77.50 183 TYR A CA 1
ATOM 1441 C C . TYR A 1 183 ? 16.827 7.318 -4.596 1.00 77.50 183 TYR A C 1
ATOM 1443 O O . TYR A 1 183 ? 15.615 7.542 -4.518 1.00 77.50 183 TYR A O 1
ATOM 1451 N N . ARG A 1 184 ? 17.743 8.243 -4.285 1.00 69.81 184 ARG A N 1
ATOM 1452 C CA . ARG A 1 184 ? 17.418 9.573 -3.730 1.00 69.81 184 ARG A CA 1
ATOM 1453 C C . ARG A 1 184 ? 17.699 10.743 -4.679 1.00 69.81 184 ARG A C 1
ATOM 1455 O O . ARG A 1 184 ? 17.504 11.882 -4.270 1.00 69.81 184 ARG A O 1
ATOM 1462 N N . GLY A 1 185 ? 18.142 10.482 -5.909 1.00 66.38 185 GLY A N 1
ATOM 1463 C CA . GLY A 1 185 ? 18.323 11.523 -6.926 1.00 66.38 185 GLY A CA 1
ATOM 1464 C C . GLY A 1 185 ? 17.005 11.949 -7.576 1.00 66.38 185 GLY A C 1
ATOM 1465 O O . GLY A 1 185 ? 15.980 11.283 -7.410 1.00 66.38 185 GLY A O 1
ATOM 1466 N N . SER A 1 186 ? 17.029 13.055 -8.314 1.00 58.34 186 SER A N 1
ATOM 1467 C CA . SER A 1 186 ? 15.980 13.465 -9.254 1.00 58.34 186 SER A CA 1
ATOM 1468 C C . SER A 1 186 ? 16.502 13.210 -10.669 1.00 58.34 186 SER A C 1
ATOM 1470 O O . SER A 1 186 ? 17.544 13.764 -11.011 1.00 58.34 186 SER A O 1
ATOM 1472 N N . LEU A 1 187 ? 15.812 12.365 -11.444 1.00 52.59 187 LEU A N 1
ATOM 1473 C CA . LEU A 1 187 ? 16.057 12.242 -12.888 1.00 52.59 187 LEU A CA 1
ATOM 1474 C C . LEU A 1 187 ? 15.592 13.509 -13.608 1.00 52.59 187 LEU A C 1
ATOM 1476 O O . LEU A 1 187 ? 14.553 14.059 -13.170 1.00 52.59 187 LEU A O 1
#

Secondary structure (DSSP, 8-state):
---EEEEEEE-TTT--EEEEEEETTEEEEEEEE-TTSSS--EEEETTEEPPTT-HHHHHHHHHHHHHHHHS-HHHHHHHHHHHH--SPPSS--HHHHHHHHHHHHHHHHHHHHSGGGS--PPPPP--HHHHHHHTTSTTSEEEEE-TTT--SSS--GGGEEEEEEE-TTSPEEEEEEEE-TT--S--

Foldseek 3Di:
DAKDKADWDFDPQQTKTWIWIADPNDIWIWIWANVRPAQTDAIDINNHTDAQPDPVLVVLLVSLVVNLVPDPPVLNVLLVVLVPDDDDDDPDDPSNVVSVRVNSSVVVSVCSVACSRPDLPPFPDCDVVQLVVLQVAAQHKDWDFQPVQQDPPDGDLQRTQWIFGHHRNSGTDPPRTHGRSSHDDDD

pLDDT: mean 86.68, std 11.56, range [48.06, 98.19]

Radius of gyration: 20.16 Å; chains: 1; bounding box: 57×32×52 Å